Protein 1ZCH (pdb70)

Foldseek 3Di:
DDLLVVLLVFDDAFQAFDQDADDPVLVVQLVVQLLPFDAVVNPLQKDKDKDQPLVLQQVLCVLLVNRVSSNRFRIKIWIKGACVVVCCVACVVPNHDDCCLAACVSVVRRQVSSVRSQSRSCSSQVSVQKHKDKRQSSLVRFVVVCVSVVPAFRMTTGIMMGIHHHPDPQGDADDQDPCLPDPPPDHDDPVVNVVSQVVQQVVQQVVVCVSVVRPGRGGDVSVVCVPPVDPSNPCVQVSSVVSRHHHHD

Secondary structure (DSSP, 8-state):
--HHHHHHHT------B-SPPPPHHHHHHHHHHHHHS--GGG---EEEEEE--HHHHHHHHHHTT--HHHHHSSEEEEEEEE-HHHHIIIIIHH-----GGGSHHHHHHHHHHHHHHHHHHHHHHHHTT-EEEEEGGGGSSHHHHHHHTT--TTEEEEEEEEEE-BS----PPP---HHHHS-SSSPPPHHHHHHHHHHHHHHHHHHHHHHHTTS----HHHHHHHHHTS-S-TTHHHHHHHTT-----

InterPro domains:
  IPR000415 Nitroreductase-like [G3DSA:3.40.109.10] (1-249)
  IPR000415 Nitroreductase-like [SSF55469] (1-247)
  IPR016446 Flavin oxidoreductase Frp family [PIRSF005426] (1-247)
  IPR016446 Flavin oxidoreductase Frp family [PTHR43425] (1-247)
  IPR016446 Flavin oxidoreductase Frp family [cd02146] (4-228)
  IPR029479 Nitroreductase [PF00881] (10-165)
  IPR060491 NADPH-dependent oxidoreductase NFRA-like, C-terminal domain [PF28600] (173-247)

Organism: Bacillus subtilis (strain 168) (NCBI:txid224308)

CATH classification: 3.40.109.10

Solvent-accessible surface area: 14804 Å² total; per-residue (Å²): 151,90,136,99,71,108,36,88,70,78,51,49,32,4,116,42,6,49,136,89,99,10,53,108,124,38,8,61,76,0,50,103,31,13,129,98,24,105,24,51,160,112,31,81,10,24,27,36,48,59,4,92,67,112,113,100,3,108,104,1,7,111,38,3,67,46,37,86,55,0,48,85,0,30,1,0,1,0,1,0,0,10,6,32,112,26,51,72,37,58,61,90,121,124,133,141,142,6,99,77,2,36,14,71,95,0,23,109,22,0,38,91,4,4,39,59,3,31,41,36,0,20,30,19,0,34,74,58,31,4,2,0,4,52,4,37,22,4,75,19,62,8,54,87,2,7,114,54,23,150,15,61,115,21,3,2,0,22,14,0,0,0,0,0,31,23,61,82,138,50,35,103,110,39,152,46,28,130,95,9,103,78,41,134,175,107,159,35,97,132,100,80,23,64,65,44,50,114,46,7,17,116,83,13,32,106,48,49,62,181,116,34,134,39,179,70,76,112,27,68,42,98,34,58,60,67,142,147,109,170,139,117,53,98,45,49,144,104,9,12,82,116,10,7,2,116,45,97,247

B-factor: mean 19.48, std 10.47, range [6.39, 61.13]

Nearest PDB structures (foldseek):
  1zch-assembly1_A-2  TM=1.001E+00  e=2.418E-50  Bacillus subtilis
  5hei-assembly3_E  TM=9.928E-01  e=9.277E-37  Priestia megaterium
  5hdj-assembly1_A  TM=9.702E-01  e=4.340E-28  Priestia megaterium
  3n2s-assembly2_D  TM=9.667E-01  e=7.908E-27  Bacillus subtilis
  2bkj-assembly1_B  TM=9.185E-01  e=1.984E-22  Vibrio harveyi

Structure (mmCIF, N/CA/C/O backbone):
data_1ZCH
#
_entry.id   1ZCH
#
_cell.length_a   59.101
_cell.length_b   89.075
_cell.length_c   93.608
_cell.angle_alpha   90.00
_cell.angle_beta   90.00
_cell.angle_gamma   90.00
#
_symmetry.space_group_name_H-M   'C 2 2 21'
#
loop_
_entity.id
_entity.type
_entity.pdbx_description
1 polymer 'Hypothetical oxidoreductase ycnD'
2 non-polymer 'CHLORIDE ION'
3 non-polymer 'CALCIUM ION'
4 non-polymer 'FLAVIN MONONUCLEOTIDE'
5 water water
#
loop_
_atom_site.group_PDB
_atom_site.id
_atom_site.type_symbol
_atom_site.label_atom_id
_atom_site.label_alt_id
_atom_site.label_comp_id
_atom_site.label_asym_id
_atom_site.label_entity_id
_atom_site.label_seq_id
_atom_site.pdbx_PDB_ins_code
_atom_site.Cartn_x
_atom_site.Cartn_y
_atom_site.Cartn_z
_atom_site.occupancy
_atom_site.B_iso_or_equiv
_atom_site.auth_seq_id
_atom_site.auth_comp_id
_atom_site.auth_asym_id
_atom_site.auth_atom_id
_atom_site.pdbx_PDB_model_num
ATOM 1 N N . MET A 1 1 ? 35.338 -10.504 1.589 1.00 37.26 1 MET A N 1
ATOM 2 C CA . MET A 1 1 ? 34.207 -9.539 1.704 1.00 35.13 1 MET A CA 1
ATOM 3 C C . MET A 1 1 ? 34.707 -8.117 1.457 1.00 33.26 1 MET A C 1
ATOM 4 O O . MET A 1 1 ? 35.593 -7.632 2.162 1.00 33.86 1 MET A O 1
ATOM 9 N N . ASN A 1 2 ? 34.141 -7.454 0.452 1.00 30.17 2 ASN A N 1
ATOM 10 C CA . ASN A 1 2 ? 34.545 -6.093 0.121 1.00 27.18 2 ASN A CA 1
ATOM 11 C C . ASN A 1 2 ? 33.998 -5.078 1.119 1.00 26.74 2 ASN A C 1
ATOM 12 O O . ASN A 1 2 ? 33.214 -5.423 2.005 1.00 25.89 2 ASN A O 1
ATOM 17 N N . GLU A 1 3 ? 34.413 -3.825 0.959 1.00 25.27 3 GLU A N 1
ATOM 18 C CA . GLU A 1 3 ? 33.998 -2.745 1.848 1.00 25.69 3 GLU A CA 1
ATOM 19 C C . GLU A 1 3 ? 32.493 -2.516 1.892 1.00 23.03 3 GLU A C 1
ATOM 20 O O . GLU A 1 3 ? 31.942 -2.202 2.945 1.00 22.05 3 GLU A O 1
ATOM 26 N N . VAL A 1 4 ? 31.828 -2.661 0.752 1.00 21.04 4 VAL A N 1
ATOM 27 C CA . VAL A 1 4 ? 30.386 -2.459 0.706 1.00 18.83 4 VAL A CA 1
ATOM 28 C C . VAL A 1 4 ? 29.664 -3.519 1.530 1.00 16.88 4 VAL A C 1
ATOM 29 O O . VAL A 1 4 ? 28.838 -3.194 2.376 1.00 15.18 4 VAL A O 1
ATOM 33 N N . ILE A 1 5 ? 29.980 -4.787 1.283 1.00 16.73 5 ILE A N 1
ATOM 34 C CA . ILE A 1 5 ? 29.346 -5.878 2.013 1.00 16.89 5 ILE A CA 1
ATOM 35 C C . ILE A 1 5 ? 29.665 -5.772 3.501 1.00 16.61 5 ILE A C 1
ATOM 36 O O . ILE A 1 5 ? 28.807 -6.010 4.348 1.00 15.65 5 ILE A O 1
ATOM 41 N N . LYS A 1 6 ? 30.905 -5.416 3.820 1.00 16.79 6 LYS A N 1
ATOM 42 C CA . LYS A 1 6 ? 31.289 -5.275 5.219 1.00 17.52 6 LYS A CA 1
ATOM 43 C C . LYS A 1 6 ? 30.455 -4.195 5.898 1.00 14.61 6 LYS A C 1
ATOM 44 O O . LYS A 1 6 ? 29.995 -4.373 7.023 1.00 14.67 6 LYS A O 1
ATOM 50 N N . SER A 1 7 ? 30.257 -3.074 5.213 1.00 13.15 7 SER A N 1
ATOM 51 C CA . SER A 1 7 ? 29.484 -1.984 5.789 1.00 13.50 7 SER A CA 1
ATOM 52 C C . SER A 1 7 ? 28.016 -2.377 5.961 1.00 12.42 7 SER A C 1
ATOM 53 O O . SER A 1 7 ? 27.429 -2.143 7.019 1.00 13.22 7 SER A O 1
ATOM 56 N N . LEU A 1 8 ? 27.430 -2.985 4.933 1.00 11.75 8 LEU A N 1
ATOM 57 C CA . LEU A 1 8 ? 26.026 -3.397 4.994 1.00 11.62 8 LEU A CA 1
ATOM 58 C C . LEU A 1 8 ? 25.739 -4.416 6.094 1.00 12.09 8 LEU A C 1
ATOM 59 O O . LEU A 1 8 ? 24.728 -4.316 6.796 1.00 12.08 8 LEU A O 1
ATOM 64 N N . THR A 1 9 ? 26.623 -5.395 6.243 1.00 12.71 9 THR A N 1
ATOM 65 C CA . THR A 1 9 ? 26.429 -6.433 7.246 1.00 14.45 9 THR A CA 1
ATOM 66 C C . THR A 1 9 ? 26.793 -6.023 8.672 1.00 15.85 9 THR A C 1
ATOM 67 O O . THR A 1 9 ? 26.586 -6.792 9.608 1.00 17.81 9 THR A O 1
ATOM 71 N N . ASP A 1 10 ? 27.319 -4.813 8.846 1.00 16.17 10 ASP A N 1
ATOM 72 C CA . ASP A 1 10 ? 27.679 -4.336 10.181 1.00 17.07 10 ASP A CA 1
ATOM 73 C C . ASP A 1 10 ? 26.612 -3.381 10.726 1.00 16.93 10 ASP A C 1
ATOM 74 O O . ASP A 1 10 ? 26.782 -2.778 11.787 1.00 15.51 10 ASP A O 1
ATOM 79 N N . HIS A 1 11 ? 25.506 -3.257 9.999 1.00 15.30 11 HIS A N 1
ATOM 80 C CA . HIS A 1 11 ? 24.428 -2.360 10.402 1.00 14.95 11 HIS A CA 1
ATOM 81 C C . HIS A 1 11 ? 23.771 -2.605 11.760 1.00 15.38 11 HIS A C 1
ATOM 82 O O . HIS A 1 11 ? 23.560 -3.744 12.173 1.00 14.00 11 HIS A O 1
ATOM 89 N N . ARG A 1 12 ? 23.442 -1.502 12.431 1.00 14.67 12 ARG A N 1
ATOM 90 C CA . ARG A 1 12 ? 22.714 -1.507 13.698 1.00 13.32 12 ARG A CA 1
ATOM 91 C C . ARG A 1 12 ? 22.167 -0.094 13.858 1.00 14.02 12 ARG A C 1
ATOM 92 O O . ARG A 1 12 ? 22.841 0.878 13.516 1.00 13.30 12 ARG A O 1
ATOM 100 N N . SER A 1 13 ? 20.935 0.026 14.338 1.00 12.49 13 SER A N 1
ATOM 101 C CA . SER A 1 13 ? 20.339 1.342 14.530 1.00 13.52 13 SER A CA 1
ATOM 102 C C . SER A 1 13 ? 20.944 2.061 15.731 1.00 15.15 13 SER A C 1
ATOM 103 O O . SER A 1 13 ? 21.231 1.444 16.760 1.00 13.06 13 SER A O 1
ATOM 106 N N . ILE A 1 14 ? 21.129 3.369 15.590 1.00 14.00 14 ILE A N 1
ATOM 107 C CA . ILE A 1 14 ? 21.697 4.199 16.649 1.00 14.20 14 ILE A CA 1
ATOM 108 C C . ILE A 1 14 ? 20.607 5.126 17.187 1.00 15.21 14 ILE A C 1
ATOM 109 O O . ILE A 1 14 ? 19.896 5.763 16.409 1.00 13.87 14 ILE A O 1
ATOM 114 N N . ARG A 1 15 ? 2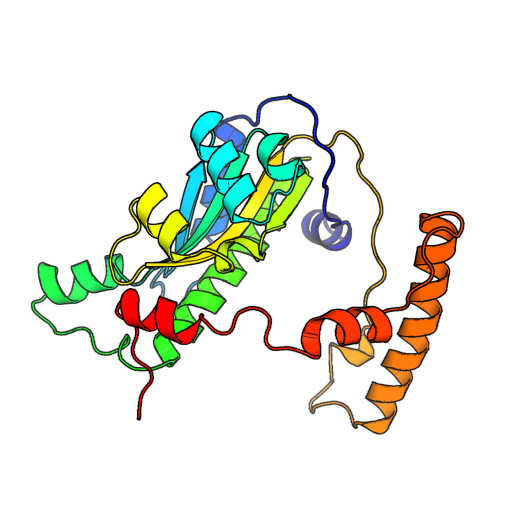0.469 5.194 18.511 1.00 15.39 15 ARG A N 1
ATOM 115 C CA . ARG A 1 15 ? 19.459 6.058 19.124 1.00 16.75 15 ARG A CA 1
ATOM 116 C C . ARG A 1 15 ? 20.043 7.007 20.171 1.00 18.13 15 ARG A C 1
ATOM 117 O O . ARG A 1 15 ? 19.308 7.632 20.940 1.00 17.21 15 ARG A O 1
ATOM 125 N N . SER A 1 16 ? 21.368 7.095 20.199 1.00 17.97 16 SER A N 1
ATOM 126 C CA . SER A 1 16 ? 22.078 7.985 21.113 1.00 18.70 16 SER A CA 1
ATOM 127 C C . SER A 1 16 ? 23.067 8.750 20.243 1.00 17.88 16 SER A C 1
ATOM 128 O O . SER A 1 16 ? 23.989 8.155 19.677 1.00 17.87 16 SER A O 1
ATOM 131 N N . TYR A 1 17 ? 22.871 10.062 20.139 1.00 16.58 17 TYR A N 1
ATOM 132 C CA . TYR A 1 17 ? 23.716 10.909 19.301 1.00 18.26 17 TYR A CA 1
ATOM 133 C C . TYR A 1 17 ? 24.409 12.053 20.035 1.00 19.96 17 TYR A C 1
ATOM 134 O O . TYR A 1 17 ? 23.940 12.515 21.074 1.00 20.45 17 TYR A O 1
ATOM 143 N N . THR A 1 18 ? 25.530 12.505 19.476 1.00 21.99 18 THR A N 1
ATOM 144 C CA . THR A 1 18 ? 26.268 13.629 20.039 1.00 23.42 18 THR A CA 1
ATOM 145 C C . THR A 1 18 ? 25.659 14.867 19.386 1.00 24.79 18 THR A C 1
ATOM 146 O O . THR A 1 18 ? 24.723 14.756 18.589 1.00 24.38 18 THR A O 1
ATOM 150 N N . ASP A 1 19 ? 26.192 16.039 19.711 1.00 25.63 19 ASP A N 1
ATOM 151 C CA . ASP A 1 19 ? 25.679 17.283 19.153 1.00 26.19 19 ASP A CA 1
ATOM 152 C C . ASP A 1 19 ? 26.483 17.718 17.931 1.00 24.96 19 ASP A C 1
ATOM 153 O O . ASP A 1 19 ? 26.262 18.800 17.388 1.00 24.61 19 ASP A O 1
ATOM 158 N N . GLU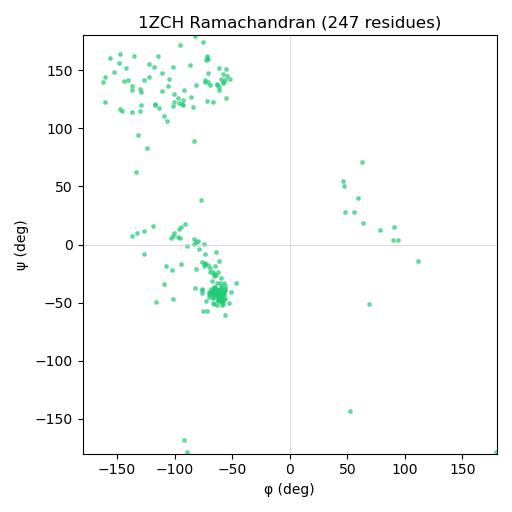 A 1 20 ? 27.411 16.869 17.501 1.00 24.31 20 GLU A N 1
ATOM 159 C CA . GLU A 1 20 ? 28.257 17.166 16.347 1.00 23.84 20 GLU A CA 1
ATOM 160 C C . GLU A 1 20 ? 27.390 17.322 15.102 1.00 22.98 20 GLU A C 1
ATOM 161 O O . GLU A 1 20 ? 26.520 16.495 14.833 1.00 21.18 20 GLU A O 1
ATOM 172 N N . PRO A 1 21 ? 27.620 18.387 14.320 1.00 21.48 21 PRO A N 1
ATOM 173 C CA . PRO A 1 21 ? 26.823 18.598 13.110 1.00 19.51 21 PRO A CA 1
ATOM 174 C C . PRO A 1 21 ? 27.172 17.616 11.998 1.00 18.14 21 PRO A C 1
ATOM 175 O O . PRO A 1 21 ? 28.248 17.022 11.993 1.00 16.68 21 PRO A O 1
ATOM 179 N N . VAL A 1 22 ? 26.244 17.436 11.066 1.00 17.61 22 VAL A N 1
ATOM 180 C CA . VAL A 1 22 ? 26.477 16.556 9.931 1.00 15.94 22 VAL A CA 1
ATOM 181 C C . VAL A 1 22 ? 26.816 17.485 8.772 1.00 16.54 22 VAL A C 1
ATOM 182 O O . VAL A 1 22 ? 26.010 18.340 8.398 1.00 15.41 22 VAL A O 1
ATOM 186 N N . ALA A 1 23 ? 28.015 17.325 8.222 1.00 16.09 23 ALA A N 1
ATOM 187 C CA . ALA A 1 23 ? 28.477 18.160 7.118 1.00 15.64 23 ALA A CA 1
ATOM 188 C C . ALA A 1 23 ? 27.561 18.111 5.900 1.00 17.19 23 ALA A C 1
ATOM 189 O O . ALA A 1 23 ? 27.070 17.046 5.512 1.00 15.24 23 ALA A O 1
ATOM 191 N N . GLN A 1 24 ? 27.341 19.275 5.295 1.00 17.19 24 GLN A N 1
ATOM 192 C CA . GLN A 1 24 ? 26.494 19.376 4.112 1.00 18.09 24 GLN A CA 1
ATOM 193 C C . GLN A 1 24 ? 27.013 18.454 3.018 1.00 17.02 24 GLN A C 1
ATOM 194 O O . GLN A 1 24 ? 26.235 17.831 2.299 1.00 14.89 24 GLN A O 1
ATOM 200 N N . GLU A 1 25 ? 28.333 18.368 2.900 1.00 16.72 25 GLU A N 1
ATOM 201 C CA . GLU A 1 25 ? 28.948 17.522 1.887 1.00 17.62 25 GLU A CA 1
ATOM 202 C C . GLU A 1 25 ? 28.538 16.066 2.053 1.00 17.04 25 GLU A C 1
ATOM 203 O O . GLU A 1 25 ? 28.334 15.361 1.064 1.00 15.79 25 GLU A O 1
ATOM 209 N N . GLN A 1 26 ? 28.426 15.612 3.299 1.00 15.33 26 GLN A N 1
ATOM 210 C CA . GLN A 1 26 ? 28.034 14.230 3.553 1.00 15.77 26 GLN A CA 1
ATOM 211 C C . GLN A 1 26 ? 26.567 14.038 3.183 1.00 14.99 26 GLN A C 1
ATOM 212 O O . GLN A 1 26 ? 26.197 13.019 2.600 1.00 13.66 26 GLN A O 1
ATOM 218 N N . LEU A 1 27 ? 25.733 15.018 3.519 1.00 13.63 27 LEU A N 1
ATOM 219 C CA . LEU A 1 27 ? 24.322 14.936 3.178 1.00 13.90 27 LEU A CA 1
ATOM 220 C C . LEU A 1 27 ? 24.174 14.878 1.658 1.00 13.72 27 LEU A C 1
ATOM 221 O O . LEU A 1 27 ? 23.332 14.145 1.139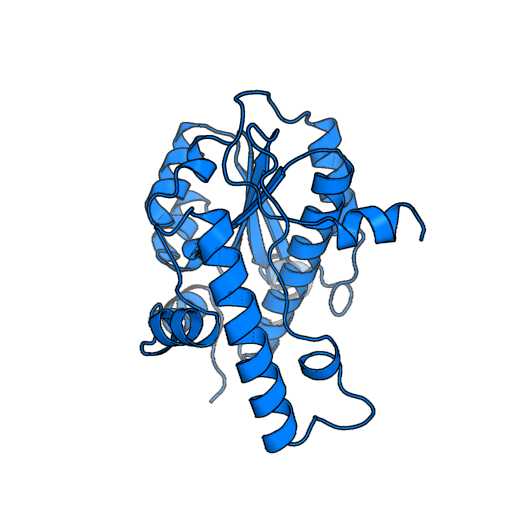 1.00 13.13 27 LEU A O 1
ATOM 226 N N . ASP A 1 28 ? 24.997 15.640 0.941 1.00 13.34 28 ASP A N 1
ATOM 227 C CA . ASP A 1 28 ? 24.930 15.630 -0.520 1.00 13.80 28 ASP A CA 1
ATOM 228 C C . ASP A 1 28 ? 25.243 14.241 -1.064 1.00 14.10 28 ASP A C 1
ATOM 229 O O . ASP A 1 28 ? 24.591 13.767 -1.993 1.00 13.14 28 ASP A O 1
ATOM 234 N N . GLN A 1 29 ? 26.252 13.592 -0.489 1.00 12.16 29 GLN A N 1
ATOM 235 C CA . GLN A 1 29 ? 26.641 12.256 -0.931 1.00 12.85 29 GLN A CA 1
ATOM 236 C C . GLN A 1 29 ? 25.525 11.249 -0.673 1.00 12.82 29 GLN A C 1
ATOM 237 O O . GLN A 1 29 ? 25.249 10.387 -1.505 1.00 12.62 29 GLN A O 1
ATOM 243 N N . ILE A 1 30 ? 24.896 11.361 0.491 1.00 11.10 30 ILE A N 1
ATOM 244 C CA . ILE A 1 30 ? 23.804 10.470 0.858 1.00 10.43 30 ILE A CA 1
ATOM 245 C C . ILE A 1 30 ? 22.656 10.658 -0.136 1.00 11.03 30 ILE A C 1
ATOM 246 O O . ILE A 1 30 ? 22.074 9.687 -0.621 1.00 9.86 30 ILE A O 1
ATOM 251 N N . ILE A 1 31 ? 22.347 11.912 -0.450 1.00 10.70 31 ILE A N 1
ATOM 252 C CA . ILE A 1 31 ? 21.276 12.210 -1.394 1.00 11.41 31 ILE A CA 1
ATOM 253 C C . ILE A 1 31 ? 21.627 11.731 -2.801 1.00 11.54 31 ILE A C 1
ATOM 254 O O . ILE A 1 31 ? 20.764 11.217 -3.521 1.00 10.89 31 ILE A O 1
ATOM 259 N N . GLU A 1 32 ? 22.891 11.883 -3.193 1.00 12.13 32 GLU A N 1
ATOM 260 C CA . GLU A 1 32 ? 23.309 11.440 -4.520 1.00 12.23 32 GLU A CA 1
ATOM 261 C C . GLU A 1 32 ? 23.129 9.933 -4.618 1.00 11.32 32 GLU A C 1
ATOM 262 O O . GLU A 1 32 ? 22.717 9.412 -5.651 1.00 8.98 32 GLU A O 1
ATOM 273 N N . ALA A 1 33 ? 23.451 9.233 -3.535 1.00 10.26 33 ALA A N 1
ATOM 274 C CA . ALA A 1 33 ? 23.314 7.783 -3.507 1.00 10.25 33 ALA A CA 1
ATOM 275 C C . ALA A 1 33 ? 21.839 7.419 -3.677 1.00 10.68 33 ALA A C 1
ATOM 276 O O . ALA A 1 33 ? 21.496 6.522 -4.450 1.00 11.15 33 ALA A O 1
ATOM 278 N N . VAL A 1 34 ? 20.975 8.129 -2.957 1.00 9.32 34 VAL A N 1
ATOM 279 C CA . VAL A 1 34 ? 19.535 7.896 -3.030 1.00 8.63 34 VAL A CA 1
ATOM 280 C C . VAL A 1 34 ? 19.030 8.095 -4.460 1.00 8.44 34 VAL A C 1
ATOM 281 O O . VAL A 1 34 ? 18.353 7.235 -5.020 1.00 8.62 34 VAL A O 1
ATOM 285 N N . GLN A 1 35 ? 19.356 9.237 -5.049 1.00 8.21 35 GLN A N 1
ATOM 286 C CA . GLN A 1 35 ? 18.914 9.519 -6.408 1.00 10.68 35 GLN A CA 1
ATOM 287 C C . GLN A 1 35 ? 19.432 8.516 -7.433 1.00 11.36 35 GLN A C 1
ATOM 288 O O . GLN A 1 35 ? 18.744 8.207 -8.403 1.00 11.19 35 GLN A O 1
ATOM 294 N N . SER A 1 36 ? 20.639 8.005 -7.208 1.00 9.97 36 SER A N 1
ATOM 295 C CA . SER A 1 36 ? 21.258 7.058 -8.132 1.00 10.78 36 SER A CA 1
ATOM 296 C C . SER A 1 36 ? 20.659 5.653 -8.110 1.00 10.45 36 SER A C 1
ATOM 297 O O . SER A 1 36 ? 20.896 4.862 -9.022 1.00 9.96 36 SER A O 1
ATOM 300 N N . ALA A 1 37 ? 19.889 5.344 -7.074 1.00 8.63 37 ALA A N 1
ATOM 301 C CA . ALA A 1 37 ? 19.268 4.029 -6.956 1.00 9.40 37 ALA A CA 1
ATOM 302 C C . ALA A 1 37 ? 18.141 3.864 -7.972 1.00 8.77 37 ALA A C 1
ATOM 303 O O . ALA A 1 37 ? 17.628 4.840 -8.518 1.00 8.40 37 ALA A O 1
ATOM 305 N N . PRO A 1 38 ? 17.731 2.616 -8.233 1.00 11.23 38 PRO A N 1
ATOM 306 C CA . PRO A 1 38 ? 16.652 2.389 -9.199 1.00 10.73 38 PRO A CA 1
ATOM 307 C C . PRO A 1 38 ? 15.283 2.836 -8.686 1.00 9.66 38 PRO A C 1
ATOM 308 O O . PRO A 1 38 ? 15.084 3.001 -7.483 1.00 8.51 38 PRO A O 1
ATOM 312 N N . SER A 1 39 ? 14.357 3.056 -9.617 1.00 10.92 39 SER A N 1
ATOM 313 C CA . SER A 1 39 ? 12.987 3.447 -9.284 1.00 9.40 39 SER A CA 1
ATOM 314 C C . SER A 1 39 ? 12.096 2.947 -10.418 1.00 9.52 39 SER A C 1
ATOM 315 O O . SER A 1 39 ? 12.530 2.871 -11.565 1.00 9.98 39 SER A O 1
ATOM 318 N N . SER A 1 40 ? 10.860 2.589 -10.095 1.00 9.09 40 SER A N 1
ATOM 319 C CA . SER A 1 40 ? 9.936 2.077 -11.104 1.00 9.39 40 SER A CA 1
ATOM 320 C C . SER A 1 40 ? 9.792 3.067 -12.266 1.00 9.47 40 SER A C 1
ATOM 321 O O . SER A 1 40 ? 9.477 4.244 -12.052 1.00 8.79 40 SER A O 1
ATOM 324 N N . ILE A 1 41 ? 10.025 2.565 -13.482 1.00 10.89 41 ILE A N 1
ATOM 325 C CA . ILE A 1 41 ? 9.982 3.330 -14.738 1.00 12.23 41 ILE A CA 1
ATOM 326 C C . ILE A 1 41 ? 10.768 4.640 -14.666 1.00 11.92 41 ILE A C 1
ATOM 327 O O . ILE A 1 41 ? 10.475 5.595 -15.390 1.00 12.86 41 ILE A O 1
ATOM 332 N N . ASN A 1 42 ? 11.792 4.659 -13.818 1.00 10.76 42 ASN A N 1
ATOM 333 C CA . ASN A 1 42 ? 12.615 5.850 -13.601 1.00 9.78 42 ASN A CA 1
ATOM 334 C C . ASN A 1 42 ? 11.707 6.999 -13.187 1.00 9.04 42 ASN A C 1
ATOM 335 O O . ASN A 1 42 ? 12.011 8.168 -13.419 1.00 10.65 42 ASN A O 1
ATOM 340 N N . GLY A 1 43 ? 10.587 6.645 -12.561 1.00 8.75 43 GLY A N 1
ATOM 341 C CA . GLY A 1 43 ? 9.635 7.642 -12.105 1.00 9.43 43 GLY A CA 1
ATOM 342 C C . GLY A 1 43 ? 10.096 8.406 -10.876 1.00 9.44 43 GLY A C 1
ATOM 343 O O . GLY A 1 43 ? 9.541 9.458 -10.561 1.00 10.64 43 GLY A O 1
ATOM 344 N N . GLN A 1 44 ? 11.091 7.873 -10.170 1.00 8.25 44 GLN A N 1
ATOM 345 C CA . GLN A 1 44 ? 11.632 8.532 -8.983 1.00 8.40 44 GLN A CA 1
ATOM 346 C C . GLN A 1 44 ? 10.494 9.017 -8.080 1.00 9.39 44 GLN A C 1
ATOM 347 O O . GLN A 1 44 ? 10.431 10.185 -7.698 1.00 10.19 44 GLN A O 1
ATOM 353 N N . GLN A 1 45 ? 9.614 8.085 -7.728 1.00 8.86 45 GLN A N 1
ATOM 354 C CA . GLN A 1 45 ? 8.443 8.370 -6.911 1.00 10.10 45 GLN A CA 1
ATOM 355 C C . GLN A 1 45 ? 8.682 8.549 -5.408 1.00 9.96 45 GLN A C 1
ATOM 356 O O . GLN A 1 45 ? 7.871 8.117 -4.582 1.00 11.14 45 GLN A O 1
ATOM 362 N N . VAL A 1 46 ? 9.790 9.190 -5.056 1.00 10.22 46 VAL A N 1
ATOM 363 C CA . VAL A 1 46 ? 10.109 9.440 -3.657 1.00 10.04 46 VAL A CA 1
ATOM 364 C C . VAL A 1 46 ? 10.715 10.833 -3.509 1.00 10.96 46 VAL A C 1
ATOM 365 O O . VAL A 1 46 ? 11.455 11.304 -4.376 1.00 10.27 46 VAL A O 1
ATOM 369 N N . THR A 1 47 ? 10.358 11.507 -2.423 1.00 9.13 47 THR A N 1
ATOM 370 C CA . THR A 1 47 ? 10.888 12.833 -2.142 1.00 9.09 47 THR A CA 1
ATOM 371 C C . THR A 1 47 ? 11.473 12.785 -0.742 1.00 8.65 47 THR A C 1
ATOM 372 O O . THR A 1 47 ? 10.927 12.126 0.144 1.00 8.65 47 THR A O 1
ATOM 376 N N . VAL A 1 48 ? 12.598 13.467 -0.555 1.00 7.99 48 VAL A N 1
ATOM 377 C CA . VAL A 1 48 ? 13.251 13.502 0.742 1.00 8.78 48 VAL A CA 1
ATOM 378 C C . VAL A 1 48 ? 13.256 14.929 1.262 1.00 10.66 48 VAL A C 1
ATOM 379 O O . VAL A 1 48 ? 13.779 15.828 0.606 1.00 11.88 48 VAL A O 1
ATOM 383 N N . ILE A 1 49 ? 12.654 15.137 2.427 1.00 11.21 49 ILE A N 1
ATOM 384 C CA . ILE A 1 49 ? 12.641 16.461 3.036 1.00 11.40 49 ILE A CA 1
ATOM 385 C C . ILE A 1 49 ? 13.731 16.432 4.107 1.00 12.09 49 ILE A C 1
ATOM 386 O O . ILE A 1 49 ? 13.702 15.579 4.995 1.00 10.85 49 ILE A O 1
ATOM 391 N N . THR A 1 50 ? 14.698 17.340 4.011 1.00 11.59 50 THR A N 1
ATOM 392 C CA . THR A 1 50 ? 15.769 17.408 4.999 1.00 11.52 50 THR A CA 1
ATOM 393 C C . THR A 1 50 ? 15.375 18.470 6.009 1.00 13.36 50 THR A C 1
ATOM 394 O O . THR A 1 50 ? 15.142 19.627 5.646 1.00 12.80 50 THR A O 1
ATOM 398 N N . VAL A 1 51 ? 15.283 18.071 7.273 1.00 14.07 51 VAL A N 1
ATOM 399 C CA . VAL A 1 51 ? 14.907 18.993 8.335 1.00 14.58 51 VAL A CA 1
ATOM 400 C C . VAL A 1 51 ? 16.053 19.129 9.326 1.00 15.16 51 VAL A C 1
ATOM 401 O O . VAL A 1 51 ? 16.486 18.145 9.928 1.00 14.53 51 VAL A O 1
ATOM 405 N N . GLN A 1 52 ? 16.554 20.349 9.487 1.00 15.25 52 GLN A N 1
ATOM 406 C CA . GLN A 1 52 ? 17.642 20.590 10.424 1.00 15.88 52 GLN A CA 1
ATOM 407 C C . GLN A 1 52 ? 17.274 21.707 11.398 1.00 17.36 52 GLN A C 1
ATOM 408 O O . GLN A 1 52 ? 17.989 21.953 12.369 1.00 19.11 52 GLN A O 1
ATOM 414 N N . ASP A 1 53 ? 16.154 22.376 11.140 1.00 16.90 53 ASP A N 1
ATOM 415 C CA . ASP A 1 53 ? 15.688 23.445 12.021 1.00 17.69 53 ASP A CA 1
ATOM 416 C C . ASP A 1 53 ? 15.294 22.812 13.350 1.00 19.47 53 ASP A C 1
ATOM 417 O O . ASP A 1 53 ? 14.440 21.925 13.393 1.00 16.86 53 ASP A O 1
ATOM 422 N N . LYS A 1 54 ? 15.909 23.280 14.432 1.00 20.52 54 LYS A N 1
ATOM 423 C CA . LYS A 1 54 ? 15.641 22.743 15.761 1.00 22.74 54 LYS A CA 1
ATOM 424 C C . LYS A 1 54 ? 14.161 22.708 16.142 1.00 22.81 54 LYS A C 1
ATOM 425 O O . LYS A 1 54 ? 13.654 21.672 16.582 1.00 22.63 54 LYS A O 1
ATOM 431 N N . GLU A 1 55 ? 13.469 23.831 15.974 1.00 22.69 55 GLU A N 1
ATOM 432 C CA . GLU A 1 55 ? 12.051 23.919 16.325 1.00 24.20 55 GLU A CA 1
ATOM 433 C C . GLU A 1 55 ? 11.167 22.969 15.521 1.00 22.80 55 GLU A C 1
ATOM 434 O O . GLU A 1 55 ? 10.321 22.268 16.081 1.00 20.83 55 GLU A O 1
ATOM 440 N N . ARG A 1 56 ? 11.359 22.959 14.206 1.00 20.80 56 ARG A N 1
ATOM 441 C CA . ARG A 1 56 ? 10.577 22.101 13.325 1.00 20.87 56 ARG A CA 1
ATOM 442 C C . ARG A 1 56 ? 10.843 20.626 13.626 1.00 18.81 56 ARG A C 1
ATOM 443 O O . ARG A 1 56 ? 9.919 19.813 13.665 1.00 19.30 56 ARG A O 1
ATOM 451 N N . LYS A 1 57 ? 12.109 20.292 13.850 1.00 17.47 57 LYS A N 1
ATOM 452 C CA . LYS A 1 57 ? 12.501 18.917 14.144 1.00 17.47 57 LYS A CA 1
ATOM 453 C C . LYS A 1 57 ? 11.897 18.462 15.476 1.00 19.04 57 LYS A C 1
ATOM 454 O O . LYS A 1 57 ? 11.498 17.304 15.632 1.00 16.39 57 LYS A O 1
ATOM 460 N N . LYS A 1 58 ? 11.818 19.382 16.433 1.00 19.62 58 LYS A N 1
ATOM 461 C CA . LYS A 1 58 ? 11.245 19.069 17.737 1.00 20.89 58 LYS A CA 1
ATOM 462 C C . LYS A 1 58 ? 9.763 18.736 17.565 1.00 20.64 58 LYS A C 1
ATOM 463 O O . LYS A 1 58 ? 9.253 17.796 18.175 1.00 20.62 58 LYS A O 1
ATOM 469 N N . LYS A 1 59 ? 9.077 19.501 16.720 1.00 20.50 59 LYS A N 1
ATOM 470 C CA . LYS A 1 59 ? 7.659 19.263 16.476 1.00 19.92 59 LYS A CA 1
ATOM 471 C C . LYS A 1 59 ? 7.468 17.891 15.834 1.00 19.39 59 LYS A C 1
ATOM 472 O O . LYS A 1 59 ? 6.535 17.164 16.167 1.00 18.64 59 LYS A O 1
ATOM 483 N N . ILE A 1 60 ? 8.352 17.547 14.903 1.00 18.41 60 ILE A N 1
ATOM 484 C CA . ILE A 1 60 ? 8.276 16.254 14.233 1.00 17.07 60 ILE A CA 1
ATOM 485 C C . ILE A 1 60 ? 8.411 15.141 15.266 1.00 18.37 60 ILE A C 1
ATOM 486 O O . ILE A 1 60 ? 7.672 14.154 15.237 1.00 17.16 60 ILE A O 1
ATOM 491 N N . SER A 1 61 ? 9.362 15.309 16.179 1.00 18.54 61 SER A N 1
ATOM 492 C CA . SER A 1 61 ? 9.598 14.324 17.227 1.00 20.49 61 SER A CA 1
ATOM 493 C C . SER A 1 61 ? 8.336 14.080 18.052 1.00 20.52 61 SER A C 1
ATOM 494 O O . SER A 1 61 ? 8.011 12.938 18.390 1.00 19.60 61 SER A O 1
ATOM 497 N N . GLU A 1 62 ? 7.629 15.159 18.375 1.00 21.25 62 GLU A N 1
ATOM 498 C CA . GLU A 1 62 ? 6.408 15.063 19.166 1.00 22.67 62 GLU A CA 1
ATOM 499 C C . GLU A 1 62 ? 5.314 14.330 18.398 1.00 22.00 62 GLU A C 1
ATOM 500 O O . GLU A 1 62 ? 4.577 13.523 18.964 1.00 23.39 62 GLU A O 1
ATOM 506 N N . LEU A 1 63 ? 5.213 14.612 17.105 1.00 21.01 63 LEU A N 1
ATOM 507 C CA . LEU A 1 63 ? 4.212 13.972 16.262 1.00 20.41 63 LEU A CA 1
ATOM 508 C C . LEU A 1 63 ? 4.539 12.489 16.065 1.00 21.58 63 LEU A C 1
ATOM 509 O O . LEU A 1 63 ? 3.652 11.683 15.773 1.00 22.75 63 LEU A O 1
ATOM 514 N N . ALA A 1 64 ? 5.811 12.137 16.232 1.00 21.41 64 ALA A N 1
ATOM 515 C CA . ALA A 1 64 ? 6.259 10.756 16.069 1.00 22.63 64 ALA A CA 1
ATOM 516 C C . ALA A 1 64 ? 6.224 9.964 17.375 1.00 23.99 64 ALA A C 1
ATOM 517 O O . ALA A 1 64 ? 6.860 8.916 17.492 1.00 25.77 64 ALA A O 1
ATOM 519 N N . GLY A 1 65 ? 5.482 10.463 18.357 1.00 24.56 65 GLY A N 1
ATOM 520 C CA . GLY A 1 65 ? 5.385 9.764 19.626 1.00 25.35 65 GLY A CA 1
ATOM 521 C C . GLY A 1 65 ? 6.442 10.179 20.630 1.00 26.39 65 GLY A C 1
ATOM 522 O O . GLY A 1 65 ? 6.669 9.489 21.624 1.00 28.24 65 GLY A O 1
ATOM 523 N N . GLY A 1 66 ? 7.092 11.306 20.369 1.00 24.95 66 GLY A N 1
ATOM 524 C CA . GLY A 1 66 ? 8.116 11.790 21.275 1.00 25.05 66 GLY A CA 1
ATOM 525 C C . GLY A 1 66 ? 9.301 10.855 21.414 1.00 24.17 66 GLY A C 1
ATOM 526 O O . GLY A 1 66 ? 9.482 10.219 22.452 1.00 25.90 66 GLY A O 1
ATOM 527 N N . GLN A 1 67 ? 10.105 10.764 20.360 1.00 21.52 67 GLN A N 1
ATOM 528 C CA . GLN A 1 67 ? 11.293 9.919 20.364 1.00 19.94 67 GLN A CA 1
ATOM 529 C C . GLN A 1 67 ? 12.490 10.860 20.471 1.00 19.85 67 GLN A C 1
ATOM 530 O O . GLN A 1 67 ? 12.855 11.535 19.507 1.00 19.53 67 GLN A O 1
ATOM 536 N N . PRO A 1 68 ? 13.123 10.904 21.654 1.00 20.32 68 PRO A N 1
ATOM 537 C CA . PRO A 1 68 ? 14.278 11.753 21.965 1.00 19.69 68 PRO A CA 1
ATOM 538 C C . PRO A 1 68 ? 15.437 11.807 20.973 1.00 19.48 68 PRO A C 1
ATOM 539 O O . PRO A 1 68 ? 16.079 12.852 20.835 1.00 18.10 68 PRO A O 1
ATOM 543 N N . TRP A 1 69 ? 15.715 10.703 20.286 1.00 16.52 69 TRP A N 1
ATOM 544 C CA . TRP A 1 69 ? 16.815 10.694 19.330 1.00 15.85 69 TRP A CA 1
ATOM 545 C C . TRP A 1 69 ? 16.560 11.597 18.124 1.00 14.77 69 TRP A C 1
ATOM 546 O O . TRP A 1 69 ? 17.502 12.051 17.479 1.00 15.91 69 TRP A O 1
ATOM 557 N N . ILE A 1 70 ? 15.291 11.866 17.828 1.00 14.19 70 ILE A N 1
ATOM 558 C CA . ILE A 1 70 ? 14.941 12.744 16.715 1.00 14.73 70 ILE A CA 1
ATOM 559 C C . ILE A 1 70 ? 15.346 14.171 17.094 1.00 15.53 70 ILE A C 1
ATOM 560 O O . ILE A 1 70 ? 15.945 14.895 16.294 1.00 14.87 70 ILE A O 1
ATOM 565 N N . ASP A 1 71 ? 15.022 14.560 18.324 1.00 17.22 71 ASP A N 1
ATOM 566 C CA . ASP A 1 71 ? 15.350 15.890 18.835 1.00 18.80 71 ASP A CA 1
ATOM 567 C C . ASP A 1 71 ? 16.865 16.035 18.989 1.00 18.62 71 ASP A C 1
ATOM 568 O O . ASP A 1 71 ? 17.448 17.078 18.679 1.00 18.34 71 ASP A O 1
ATOM 577 N N . GLN A 1 72 ? 17.489 14.974 19.486 1.00 17.37 72 GLN A N 1
ATOM 578 C CA . GLN A 1 72 ? 18.923 14.944 19.737 1.00 18.37 72 GLN A CA 1
ATOM 579 C C . GLN A 1 72 ? 19.811 15.008 18.493 1.00 17.40 72 GLN A C 1
ATOM 580 O O . GLN A 1 72 ? 20.794 15.753 18.468 1.00 18.11 72 GLN A O 1
ATOM 586 N N . ALA A 1 73 ? 19.480 14.233 17.463 1.00 14.80 73 ALA A N 1
ATOM 587 C CA . ALA A 1 73 ? 20.281 14.222 16.238 1.00 14.30 73 ALA A CA 1
ATOM 588 C C . ALA A 1 73 ? 20.106 15.522 15.462 1.00 13.60 73 ALA A C 1
ATOM 589 O O . ALA A 1 73 ? 19.032 16.117 15.478 1.00 13.73 73 ALA A O 1
ATOM 591 N N . PRO A 1 74 ? 21.161 15.970 14.760 1.00 13.58 74 PRO A N 1
ATOM 592 C CA . PRO A 1 74 ? 21.125 17.210 13.978 1.00 14.40 74 PRO A CA 1
ATOM 593 C C . PRO A 1 74 ? 20.341 17.146 12.668 1.00 14.39 74 PRO A C 1
ATOM 594 O O . PRO A 1 74 ? 19.949 18.179 12.120 1.00 13.75 74 PRO A O 1
ATOM 598 N N . VAL A 1 75 ? 20.101 15.937 12.175 1.00 12.92 75 VAL A N 1
ATOM 599 C CA . VAL A 1 75 ? 19.395 15.772 10.912 1.00 11.79 75 VAL A CA 1
ATOM 600 C C . VAL A 1 75 ? 18.233 14.785 10.947 1.00 12.07 75 VAL A C 1
ATOM 601 O O . VAL A 1 75 ? 18.350 13.689 11.496 1.00 11.44 75 VAL A O 1
ATOM 605 N N . PHE A 1 76 ? 17.108 15.195 10.367 1.00 10.80 76 PHE A N 1
ATOM 606 C CA . PHE A 1 76 ? 15.937 14.331 10.251 1.00 11.45 76 PHE A CA 1
ATOM 607 C C . PHE A 1 76 ? 15.507 14.376 8.789 1.00 10.81 76 PHE A C 1
ATOM 608 O O . PHE A 1 76 ? 15.191 15.444 8.269 1.00 10.76 76 PHE A O 1
ATOM 616 N N . LEU A 1 77 ? 15.508 13.222 8.129 1.00 10.16 77 LEU A N 1
ATOM 617 C CA . LEU A 1 77 ? 15.090 13.141 6.734 1.00 9.99 77 LEU A CA 1
ATOM 618 C C . LEU A 1 77 ? 13.716 12.486 6.690 1.00 10.93 77 LEU A C 1
ATOM 619 O O . LEU A 1 77 ? 13.470 11.506 7.393 1.00 10.72 77 LEU A O 1
ATOM 624 N N . LEU A 1 78 ? 12.818 13.030 5.878 1.00 8.35 78 LEU A N 1
ATOM 625 C CA . LEU A 1 78 ? 11.491 12.440 5.746 1.00 9.20 78 LEU A CA 1
ATOM 626 C C . LEU A 1 78 ? 11.348 11.894 4.333 1.00 7.45 78 LEU A C 1
ATOM 627 O O . LEU A 1 78 ? 11.432 12.643 3.361 1.00 8.19 78 LEU A O 1
ATOM 632 N N . PHE A 1 79 ? 11.158 10.583 4.227 1.00 7.60 79 PHE A N 1
ATOM 633 C CA . PHE A 1 79 ? 10.989 9.936 2.932 1.00 7.66 79 PHE A CA 1
ATOM 634 C C . PHE A 1 79 ? 9.496 9.842 2.652 1.00 8.23 79 PHE A C 1
ATOM 635 O O . PHE A 1 79 ? 8.744 9.247 3.428 1.00 8.08 79 PHE A O 1
ATOM 643 N N . CYS A 1 80 ? 9.074 10.446 1.546 1.00 7.93 80 CYS A N 1
ATOM 644 C CA . CYS A 1 80 ? 7.667 10.464 1.158 1.00 8.82 80 CYS A CA 1
ATOM 645 C C . CYS A 1 80 ? 7.449 9.854 -0.214 1.00 9.65 80 CYS A C 1
ATOM 646 O O . CYS A 1 80 ? 8.284 10.003 -1.102 1.00 9.50 80 CYS A O 1
ATOM 649 N N . ALA A 1 81 ? 6.324 9.167 -0.380 1.00 9.48 81 ALA A N 1
ATOM 650 C CA . ALA A 1 81 ? 5.964 8.630 -1.684 1.00 9.32 81 ALA A CA 1
ATOM 651 C C . ALA A 1 81 ? 5.547 9.920 -2.390 1.00 10.48 81 ALA A C 1
ATOM 652 O O . ALA A 1 81 ? 4.901 10.775 -1.775 1.00 10.33 81 ALA A O 1
ATOM 654 N N . ASP A 1 82 ? 5.902 10.075 -3.661 1.00 8.27 82 ASP A N 1
ATOM 655 C CA . ASP A 1 82 ? 5.573 11.307 -4.372 1.00 9.48 82 ASP A CA 1
ATOM 656 C C . ASP A 1 82 ? 5.050 11.087 -5.787 1.00 9.65 82 ASP A C 1
ATOM 657 O O . ASP A 1 82 ? 5.774 10.601 -6.658 1.00 8.72 82 ASP A O 1
ATOM 662 N N . PHE A 1 83 ? 3.784 11.432 -6.005 1.00 9.04 83 PHE A N 1
ATOM 663 C CA . PHE A 1 83 ? 3.180 11.332 -7.330 1.00 9.10 83 PHE A CA 1
ATOM 664 C C . PHE A 1 83 ? 2.748 12.739 -7.748 1.00 10.16 83 PHE A C 1
ATOM 665 O O . PHE A 1 83 ? 1.960 12.916 -8.682 1.00 9.87 83 PHE A O 1
ATOM 673 N N . ASN A 1 84 ? 3.272 13.742 -7.043 1.00 9.59 84 ASN A N 1
ATOM 674 C CA . ASN A 1 84 ? 2.968 15.139 -7.367 1.00 10.12 84 ASN A CA 1
ATOM 675 C C . ASN A 1 84 ? 3.778 15.534 -8.602 1.00 11.01 84 ASN A C 1
ATOM 676 O O . ASN A 1 84 ? 3.276 16.214 -9.499 1.00 8.61 84 ASN A O 1
ATOM 681 N N . ARG A 1 85 ? 5.040 15.117 -8.658 1.00 9.47 85 ARG A N 1
ATOM 682 C CA . ARG A 1 85 ? 5.835 15.428 -9.840 1.00 9.13 85 ARG A CA 1
ATOM 683 C C . ARG A 1 85 ? 5.184 14.733 -11.041 1.00 9.06 85 ARG A C 1
ATOM 684 O O . ARG A 1 85 ? 5.212 15.249 -12.157 1.00 9.40 85 ARG A O 1
ATOM 692 N N . ALA A 1 86 ? 4.591 13.566 -10.807 1.00 8.49 86 ALA A N 1
ATOM 693 C CA . ALA A 1 86 ? 3.907 12.839 -11.876 1.00 9.32 86 ALA A CA 1
ATOM 694 C C . ALA A 1 86 ? 2.658 13.634 -12.262 1.00 10.60 86 ALA A C 1
ATOM 695 O O . ALA A 1 86 ? 2.299 13.718 -13.437 1.00 10.36 86 ALA A O 1
ATOM 697 N N . LYS A 1 87 ? 1.993 14.215 -11.268 1.00 11.08 87 LYS A N 1
ATOM 698 C CA . LYS A 1 87 ? 0.796 15.005 -11.539 1.00 11.64 87 LYS A CA 1
ATOM 699 C C . LYS A 1 87 ? 1.162 16.166 -12.458 1.00 11.81 87 LYS A C 1
ATOM 700 O O . LYS A 1 87 ? 0.456 16.454 -13.426 1.00 12.23 87 LYS A O 1
ATOM 706 N N . ILE A 1 88 ? 2.265 16.839 -12.141 1.00 10.54 88 ILE A N 1
ATOM 707 C CA . ILE A 1 88 ? 2.726 17.965 -12.947 1.00 11.45 88 ILE A CA 1
ATOM 708 C C . ILE A 1 88 ? 3.011 17.503 -14.371 1.00 12.10 88 ILE A C 1
ATOM 709 O O . ILE A 1 88 ? 2.613 18.154 -15.343 1.00 11.05 88 ILE A O 1
ATOM 714 N N . ALA A 1 89 ? 3.701 16.372 -14.487 1.00 10.34 89 ALA A N 1
ATOM 715 C CA . ALA A 1 89 ? 4.044 15.820 -15.793 1.00 11.86 89 ALA A CA 1
ATOM 716 C C . ALA A 1 89 ? 2.814 15.499 -16.639 1.00 12.58 89 ALA A C 1
ATOM 717 O O . ALA A 1 89 ? 2.747 15.862 -17.812 1.00 12.40 89 ALA A O 1
ATOM 719 N N . LEU A 1 90 ? 1.843 14.810 -16.050 1.00 12.22 90 LEU A N 1
ATOM 720 C CA . LEU A 1 90 ? 0.644 14.439 -16.796 1.00 14.21 90 LEU A CA 1
ATOM 721 C C . LEU A 1 90 ? -0.347 15.568 -17.032 1.00 13.54 90 LEU A C 1
ATOM 722 O O . LEU A 1 90 ? -0.690 15.879 -18.175 1.00 13.87 90 LEU A O 1
ATOM 727 N N . GLU A 1 91 ? -0.802 16.178 -15.947 1.00 12.60 91 GLU A N 1
ATOM 728 C CA . GLU A 1 91 ? -1.795 17.239 -16.032 1.00 14.02 91 GLU A CA 1
ATOM 729 C C . GLU A 1 91 ? -1.309 18.576 -16.567 1.00 14.21 91 GLU A C 1
ATOM 730 O O . GLU A 1 91 ? -1.936 19.160 -17.452 1.00 14.65 91 GLU A O 1
ATOM 736 N N . ASP A 1 92 ? -0.198 19.065 -16.031 1.00 13.03 92 ASP A N 1
ATOM 737 C CA . ASP A 1 92 ? 0.310 20.363 -16.438 1.00 12.99 92 ASP A CA 1
ATOM 738 C C . ASP A 1 92 ? 1.144 20.406 -17.710 1.00 14.44 92 ASP A C 1
ATOM 739 O O . ASP A 1 92 ? 1.037 21.356 -18.488 1.00 14.23 92 ASP A O 1
ATOM 744 N N . LEU A 1 93 ? 1.963 19.389 -17.943 1.00 11.75 93 LEU A N 1
ATOM 745 C CA . LEU A 1 93 ? 2.808 19.397 -19.131 1.00 12.46 93 LEU A CA 1
ATOM 746 C C . LEU A 1 93 ? 2.245 18.667 -20.348 1.00 11.86 93 LEU A C 1
ATOM 747 O O . LEU A 1 93 ? 2.711 18.884 -21.467 1.00 13.30 93 LEU A O 1
ATOM 752 N N . HIS A 1 94 ? 1.246 17.815 -20.147 1.00 12.42 94 HIS A N 1
ATOM 753 C CA . HIS A 1 94 ? 0.685 17.067 -21.269 1.00 12.54 94 HIS A CA 1
ATOM 754 C C . HIS A 1 94 ? -0.836 16.976 -21.302 1.00 12.82 94 HIS A C 1
ATOM 755 O O . HIS A 1 94 ? -1.404 16.269 -22.137 1.00 12.22 94 HIS A O 1
ATOM 762 N N . ASP A 1 95 ? -1.488 17.706 -20.403 1.00 13.06 95 ASP A N 1
ATOM 763 C CA . ASP A 1 95 ? -2.945 17.737 -20.325 1.00 15.13 95 ASP A CA 1
ATOM 764 C C . ASP A 1 95 ? -3.581 16.351 -20.372 1.00 15.93 95 ASP A C 1
ATOM 765 O O . ASP A 1 95 ? -4.500 16.095 -21.154 1.00 14.01 95 ASP A O 1
ATOM 770 N N . PHE A 1 96 ? -3.073 15.466 -19.523 1.00 15.20 96 PHE A N 1
ATOM 771 C CA . PHE A 1 96 ? -3.559 14.096 -19.398 1.00 18.21 96 PHE A CA 1
ATOM 772 C C . PHE A 1 96 ? -4.090 13.937 -17.978 1.00 18.64 96 PHE A C 1
ATOM 773 O O . PHE A 1 96 ? -3.640 14.630 -17.067 1.00 17.85 96 PHE A O 1
ATOM 781 N N . LYS A 1 97 ? -5.049 13.039 -17.778 1.00 19.08 97 LYS A N 1
ATOM 782 C CA . LYS A 1 97 ? -5.551 12.813 -16.431 1.00 19.36 97 LYS A CA 1
ATOM 783 C C . LYS A 1 97 ? -4.730 11.672 -15.834 1.00 17.47 97 LYS A C 1
ATOM 784 O O . LYS A 1 97 ? -4.509 10.655 -16.489 1.00 18.11 97 LYS A O 1
ATOM 790 N N . MET A 1 98 ? -4.260 11.848 -14.604 1.00 15.98 98 MET A N 1
ATOM 791 C CA . MET A 1 98 ? -3.466 10.812 -13.947 1.00 15.51 98 MET A CA 1
ATOM 792 C C . MET A 1 98 ? -4.410 9.793 -13.313 1.00 14.16 98 MET A C 1
ATOM 793 O O . MET A 1 98 ? -5.212 10.133 -12.442 1.00 16.66 98 MET A O 1
ATOM 798 N N . GLU A 1 99 ? -4.319 8.546 -13.763 1.00 14.15 99 GLU A N 1
ATOM 799 C CA . GLU A 1 99 ? -5.186 7.487 -13.257 1.00 15.68 99 GLU A CA 1
ATOM 800 C C . GLU A 1 99 ? -4.483 6.487 -12.349 1.00 15.57 99 GLU A C 1
ATOM 801 O O . GLU A 1 99 ? -5.137 5.757 -11.608 1.00 14.46 99 GLU A O 1
ATOM 807 N N . ILE A 1 100 ? -3.157 6.445 -12.405 1.00 15.03 100 ILE A N 1
ATOM 808 C CA . ILE A 1 100 ? -2.420 5.493 -11.583 1.00 13.71 100 ILE A CA 1
ATOM 809 C C . ILE A 1 100 ? -2.740 5.674 -10.096 1.00 12.98 100 ILE A C 1
ATOM 810 O O . ILE A 1 100 ? -2.778 4.703 -9.336 1.00 11.45 100 ILE A O 1
ATOM 815 N N . THR A 1 101 ? -3.002 6.911 -9.688 1.00 12.19 101 THR A N 1
ATOM 816 C CA . THR A 1 101 ? -3.310 7.191 -8.288 1.00 13.11 101 THR A CA 1
ATOM 817 C C . THR A 1 101 ? -4.711 6.759 -7.854 1.00 13.28 101 THR A C 1
ATOM 818 O O . THR A 1 101 ? -5.091 6.940 -6.693 1.00 14.07 101 THR A O 1
ATOM 822 N N . ASN A 1 102 ? -5.476 6.184 -8.775 1.00 12.90 102 ASN A N 1
ATOM 823 C CA . ASN A 1 102 ? -6.822 5.731 -8.440 1.00 13.96 102 ASN A CA 1
ATOM 824 C C . ASN A 1 102 ? -6.887 4.244 -8.091 1.00 13.48 102 ASN A C 1
ATOM 825 O O . ASN A 1 102 ? -7.967 3.656 -8.013 1.00 12.91 102 ASN A O 1
ATOM 830 N N . GLY A 1 103 ? -5.719 3.651 -7.869 1.00 12.04 103 GLY A N 1
ATOM 831 C CA . GLY A 1 103 ? -5.634 2.248 -7.505 1.00 12.02 103 GLY A CA 1
ATOM 832 C C . GLY A 1 103 ? -4.434 2.054 -6.597 1.00 12.36 103 GLY A C 1
ATOM 833 O O . GLY A 1 103 ? -3.503 2.858 -6.628 1.00 11.52 103 GLY A O 1
ATOM 834 N N . LEU A 1 104 ? -4.446 0.998 -5.788 1.00 9.87 104 LEU A N 1
ATOM 835 C CA . LEU A 1 104 ? -3.347 0.734 -4.863 1.00 11.34 104 LEU A CA 1
ATOM 836 C C . LEU A 1 104 ? -1.987 0.489 -5.515 1.00 12.02 104 LEU A C 1
ATOM 837 O O . LEU A 1 104 ? -0.960 0.528 -4.839 1.00 10.81 104 LEU A O 1
ATOM 842 N N . GLU A 1 105 ? -1.964 0.248 -6.822 1.00 12.07 105 GLU A N 1
ATOM 843 C CA . GLU A 1 105 ? -0.692 0.029 -7.508 1.00 10.99 105 GLU A CA 1
ATOM 844 C C . GLU A 1 105 ? 0.224 1.234 -7.273 1.00 10.91 105 GLU A C 1
ATOM 845 O O . GLU A 1 105 ? 1.429 1.077 -7.077 1.00 7.79 105 GLU A O 1
ATOM 851 N N . SER A 1 106 ? -0.355 2.434 -7.286 1.00 10.40 106 SER A N 1
ATOM 852 C CA . SER A 1 106 ? 0.419 3.657 -7.069 1.00 9.67 106 SER A CA 1
ATOM 853 C C . SER A 1 106 ? 1.023 3.660 -5.667 1.00 9.60 106 SER A C 1
ATOM 854 O O . SER A 1 106 ? 2.162 4.086 -5.471 1.00 9.49 106 SER A O 1
ATOM 857 N N . VAL A 1 107 ? 0.253 3.177 -4.697 1.00 8.40 107 VAL A N 1
ATOM 858 C CA . VAL A 1 107 ? 0.712 3.119 -3.315 1.00 9.36 107 VAL A CA 1
ATOM 859 C C . VAL A 1 107 ? 1.892 2.153 -3.202 1.00 8.70 107 VAL A C 1
ATOM 860 O O . VAL A 1 107 ? 2.876 2.442 -2.518 1.00 10.09 107 VAL A O 1
ATOM 864 N N . LEU A 1 108 ? 1.803 1.012 -3.877 1.00 8.36 108 LEU A N 1
ATOM 865 C CA . LEU A 1 108 ? 2.895 0.048 -3.830 1.00 8.71 108 LEU A CA 1
ATOM 866 C C . LEU A 1 108 ? 4.123 0.635 -4.515 1.00 10.12 108 LEU A C 1
ATOM 867 O O . LEU A 1 108 ? 5.240 0.500 -4.017 1.00 10.79 108 LEU A O 1
ATOM 872 N N . VAL A 1 109 ? 3.923 1.286 -5.658 1.00 8.61 109 VAL A N 1
ATOM 873 C CA . VAL A 1 109 ? 5.050 1.892 -6.373 1.00 8.77 109 VAL A CA 1
ATOM 874 C C . VAL A 1 109 ? 5.766 2.903 -5.477 1.00 10.05 109 VAL A C 1
ATOM 875 O O . VAL A 1 109 ? 6.992 2.884 -5.354 1.00 8.23 109 VAL A O 1
ATOM 879 N N . GLY A 1 110 ? 4.991 3.780 -4.849 1.00 8.81 110 GLY A N 1
ATOM 880 C CA . GLY A 1 110 ? 5.572 4.788 -3.981 1.00 9.03 110 GLY A CA 1
ATOM 881 C C . GLY A 1 110 ? 6.268 4.232 -2.751 1.00 10.00 110 GLY A C 1
ATOM 882 O O . GLY A 1 110 ? 7.357 4.690 -2.388 1.00 7.61 110 GLY A O 1
ATOM 883 N N . ALA A 1 111 ? 5.644 3.249 -2.107 1.00 9.93 111 ALA A N 1
ATOM 884 C CA . ALA A 1 111 ? 6.209 2.645 -0.902 1.00 10.30 111 ALA A CA 1
ATOM 885 C C . ALA A 1 111 ? 7.501 1.892 -1.205 1.00 10.69 111 ALA A C 1
ATOM 886 O O . ALA A 1 111 ? 8.462 1.963 -0.438 1.00 10.82 111 ALA A O 1
ATOM 888 N N . VAL A 1 112 ? 7.528 1.165 -2.320 1.00 10.85 112 VAL A N 1
ATOM 889 C CA . VAL A 1 112 ? 8.733 0.425 -2.688 1.00 10.07 112 VAL A CA 1
ATOM 890 C C . VAL A 1 112 ? 9.853 1.391 -3.078 1.00 11.55 112 VAL A C 1
ATOM 891 O O . VAL A 1 112 ? 11.006 1.196 -2.690 1.00 10.88 112 VAL A O 1
ATOM 895 N N . ASP A 1 113 ? 9.524 2.429 -3.843 1.00 10.80 113 ASP A N 1
ATOM 896 C CA . ASP A 1 113 ? 10.537 3.405 -4.238 1.00 11.05 113 ASP A CA 1
ATOM 897 C C . ASP A 1 113 ? 11.112 4.051 -2.971 1.00 10.81 113 ASP A C 1
ATOM 898 O O . ASP A 1 113 ? 12.324 4.232 -2.853 1.00 10.93 113 ASP A O 1
ATOM 903 N N . ALA A 1 114 ? 10.240 4.388 -2.023 1.00 8.29 114 ALA A N 1
ATOM 904 C CA . ALA A 1 114 ? 10.675 5.011 -0.773 1.00 9.70 114 ALA A CA 1
ATOM 905 C C . ALA A 1 114 ? 11.538 4.071 0.072 1.00 9.39 114 ALA A C 1
ATOM 906 O O . ALA A 1 114 ? 12.488 4.508 0.722 1.00 9.55 114 ALA A O 1
ATOM 908 N N . GLY A 1 115 ? 11.198 2.784 0.069 1.00 9.00 115 GLY A N 1
ATOM 909 C CA . GLY A 1 115 ? 11.976 1.812 0.825 1.00 8.72 115 GLY A CA 1
ATOM 910 C C . GLY A 1 115 ? 13.364 1.680 0.219 1.00 8.27 115 GLY A C 1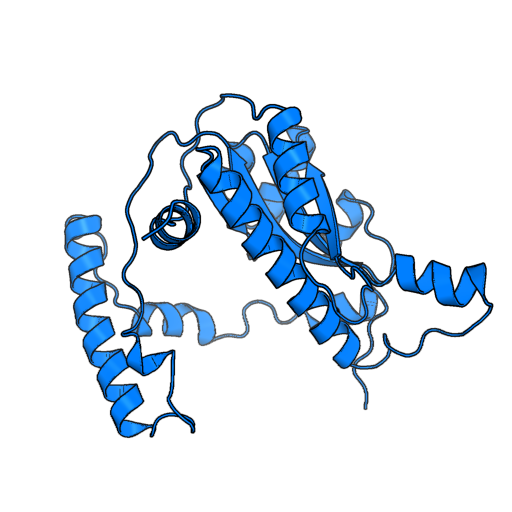
ATOM 911 O O . GLY A 1 115 ? 14.374 1.579 0.927 1.00 7.15 115 GLY A O 1
ATOM 912 N N . ILE A 1 116 ? 13.421 1.661 -1.107 1.00 7.27 116 ILE A N 1
ATOM 913 C CA . ILE A 1 116 ? 14.705 1.572 -1.793 1.00 7.55 116 ILE A CA 1
ATOM 914 C C . ILE A 1 116 ? 15.528 2.794 -1.396 1.00 7.85 116 ILE A C 1
ATOM 915 O O . ILE A 1 116 ? 16.719 2.688 -1.095 1.00 7.83 116 ILE A O 1
ATOM 920 N N . ALA A 1 117 ? 14.882 3.955 -1.389 1.00 7.93 117 ALA A N 1
ATOM 921 C CA . ALA A 1 117 ? 15.560 5.201 -1.031 1.00 8.34 117 ALA A CA 1
ATOM 922 C C . ALA A 1 117 ? 16.073 5.175 0.409 1.00 9.12 117 ALA A C 1
ATOM 923 O O . ALA A 1 117 ? 17.222 5.528 0.673 1.00 8.10 117 ALA A O 1
ATOM 925 N N . LEU A 1 118 ? 15.213 4.763 1.336 1.00 7.65 118 LEU A N 1
ATOM 926 C CA . LEU A 1 118 ? 15.567 4.685 2.758 1.00 9.28 118 LEU A CA 1
ATOM 927 C C . LEU A 1 118 ? 16.725 3.710 2.992 1.00 9.44 118 LEU A C 1
ATOM 928 O O . LEU A 1 118 ? 17.675 4.016 3.722 1.00 8.46 118 LEU A O 1
ATOM 933 N N . GLY A 1 119 ? 16.643 2.539 2.367 1.00 8.84 119 GLY A N 1
ATOM 934 C CA . GLY A 1 119 ? 17.696 1.550 2.518 1.00 9.84 119 GLY A CA 1
ATOM 935 C C . GLY A 1 119 ? 19.017 2.039 1.945 1.00 9.53 119 GLY A C 1
ATOM 936 O O . GLY A 1 119 ? 20.084 1.791 2.512 1.00 10.75 119 GLY A O 1
ATOM 937 N N . THR A 1 120 ? 18.942 2.740 0.818 1.00 9.54 120 THR A N 1
ATOM 938 C CA . THR A 1 120 ? 20.131 3.269 0.167 1.00 9.74 120 THR A CA 1
ATOM 939 C C . THR A 1 120 ? 20.751 4.387 1.002 1.00 10.10 120 THR A C 1
ATOM 940 O O . THR A 1 120 ? 21.972 4.459 1.138 1.00 9.79 120 THR A O 1
ATOM 944 N N . ALA A 1 121 ? 19.908 5.250 1.566 1.00 8.87 121 ALA A N 1
ATOM 945 C CA . ALA A 1 121 ? 20.388 6.355 2.398 1.00 9.29 121 ALA A CA 1
ATOM 946 C C . ALA A 1 121 ? 21.047 5.805 3.653 1.00 11.34 121 ALA A C 1
ATOM 947 O O . ALA A 1 121 ? 22.081 6.311 4.102 1.00 10.57 121 ALA A O 1
ATOM 949 N N . THR A 1 122 ? 20.437 4.770 4.225 1.00 10.54 122 THR A N 1
ATOM 950 C CA . THR A 1 122 ? 20.979 4.144 5.422 1.00 11.71 122 THR A CA 1
ATOM 951 C C . THR A 1 122 ? 22.376 3.610 5.125 1.00 11.41 122 THR A C 1
ATOM 952 O O . THR A 1 122 ? 23.317 3.850 5.877 1.00 10.07 122 THR A O 1
ATOM 956 N N . ALA A 1 123 ? 22.505 2.888 4.019 1.00 11.15 123 ALA A N 1
ATOM 957 C CA . ALA A 1 123 ? 23.788 2.318 3.626 1.00 11.31 123 ALA A CA 1
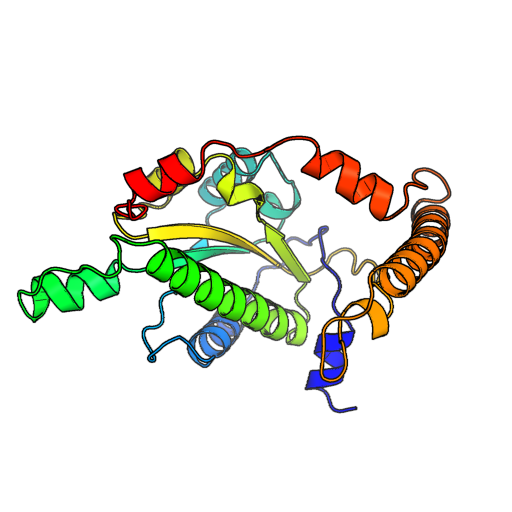ATOM 958 C C . ALA A 1 123 ? 24.844 3.405 3.417 1.00 11.48 123 ALA A C 1
ATOM 959 O O . ALA A 1 123 ? 25.978 3.289 3.887 1.00 11.31 123 ALA A O 1
ATOM 961 N N . ALA A 1 124 ? 24.464 4.465 2.714 1.00 10.92 124 ALA A N 1
ATOM 962 C CA . ALA A 1 124 ? 25.382 5.567 2.438 1.00 10.80 124 ALA A CA 1
ATOM 963 C C . ALA A 1 124 ? 25.840 6.282 3.707 1.00 12.12 124 ALA A C 1
ATOM 964 O O . ALA A 1 124 ? 27.041 6.466 3.934 1.00 12.30 124 ALA A O 1
ATOM 966 N N . ALA A 1 125 ? 24.879 6.682 4.532 1.00 11.33 125 ALA A N 1
ATOM 967 C CA . ALA A 1 125 ? 25.176 7.397 5.768 1.00 10.59 125 ALA A CA 1
ATOM 968 C C . ALA A 1 125 ? 26.096 6.605 6.690 1.00 12.32 125 ALA A C 1
ATOM 969 O O . ALA A 1 125 ? 27.084 7.134 7.207 1.00 11.10 125 ALA A O 1
ATOM 971 N N . GLU A 1 126 ? 25.775 5.334 6.900 1.00 11.38 126 GLU A N 1
ATOM 972 C CA . GLU A 1 126 ? 26.585 4.514 7.788 1.00 11.64 126 GLU A CA 1
ATOM 973 C C . GLU A 1 126 ? 27.996 4.274 7.256 1.00 12.88 126 GLU A C 1
ATOM 974 O O . GLU A 1 126 ? 28.930 4.100 8.041 1.00 13.40 126 GLU A O 1
ATOM 980 N N . SER A 1 127 ? 28.167 4.301 5.936 1.00 13.33 127 SER A N 1
ATOM 981 C CA . SER A 1 127 ? 29.495 4.108 5.352 1.00 13.07 127 SER A CA 1
ATOM 982 C C . SER A 1 127 ? 30.374 5.322 5.675 1.00 14.60 127 SER A C 1
ATOM 983 O O . SER A 1 127 ? 31.602 5.245 5.633 1.00 14.70 127 SER A O 1
ATOM 986 N N . LEU A 1 128 ? 29.733 6.440 6.000 1.00 13.15 128 LEU A N 1
ATOM 987 C CA . LEU A 1 128 ? 30.445 7.667 6.335 1.00 14.44 128 LEU A CA 1
ATOM 988 C C . LEU A 1 128 ? 30.763 7.760 7.830 1.00 15.20 128 LEU A C 1
ATOM 989 O O . LEU A 1 128 ? 31.378 8.727 8.283 1.00 15.91 128 LEU A O 1
ATOM 994 N N . GLY A 1 129 ? 30.343 6.756 8.591 1.00 14.11 129 GLY A N 1
ATOM 995 C CA . GLY A 1 129 ? 30.597 6.755 10.021 1.00 14.39 129 GLY A CA 1
ATOM 996 C C . GLY A 1 129 ? 29.441 7.333 10.814 1.00 14.33 129 GLY A C 1
ATOM 997 O O . GLY A 1 129 ? 29.517 7.471 12.037 1.00 15.27 129 GLY A O 1
ATOM 998 N N . LEU A 1 130 ? 28.360 7.668 10.119 1.00 13.26 130 LEU A N 1
ATOM 999 C CA . LEU A 1 130 ? 27.185 8.238 10.767 1.00 14.18 130 LEU A CA 1
ATOM 1000 C C . LEU A 1 130 ? 26.245 7.160 11.288 1.00 13.18 130 LEU A C 1
ATOM 1001 O O . LEU A 1 130 ? 26.225 6.037 10.785 1.00 14.67 130 LEU A O 1
ATOM 1006 N N . GLY A 1 131 ? 25.471 7.512 12.307 1.00 13.96 131 GLY A N 1
ATOM 1007 C CA . GLY A 1 131 ? 24.513 6.575 12.861 1.00 12.56 131 GLY A CA 1
ATOM 1008 C C . GLY A 1 131 ? 23.153 6.954 12.317 1.00 12.37 131 GLY A C 1
ATOM 1009 O O . GLY A 1 131 ? 22.933 8.116 11.966 1.00 11.30 131 GLY A O 1
ATOM 1010 N N . THR A 1 132 ? 22.248 5.984 12.218 1.00 12.44 132 THR A N 1
ATOM 1011 C CA . THR A 1 132 ? 20.906 6.258 11.718 1.00 10.94 132 THR A CA 1
ATOM 1012 C C . THR A 1 132 ? 19.870 5.362 12.389 1.00 11.04 132 THR A C 1
ATOM 1013 O O . THR A 1 132 ? 20.207 4.354 13.021 1.00 10.78 132 THR A O 1
ATOM 1017 N N . VAL A 1 133 ? 18.608 5.755 12.255 1.00 9.65 133 VAL A N 1
ATOM 1018 C CA . VAL A 1 133 ? 17.486 4.964 12.750 1.00 10.30 133 VAL A CA 1
ATOM 1019 C C . VAL A 1 133 ? 16.241 5.451 12.016 1.00 10.88 133 VAL A C 1
ATOM 1020 O O . VAL A 1 133 ? 15.930 6.644 12.020 1.00 10.59 133 VAL A O 1
ATOM 1024 N N . PRO A 1 134 ? 15.540 4.538 11.328 1.00 9.20 134 PRO A N 1
ATOM 1025 C CA . PRO A 1 134 ? 14.336 4.968 10.610 1.00 10.07 134 PRO A CA 1
ATOM 1026 C C . PRO A 1 134 ? 13.236 5.281 11.617 1.00 10.18 134 PRO A C 1
ATOM 1027 O O . PRO A 1 134 ? 13.301 4.834 12.762 1.00 9.65 134 PRO A O 1
ATOM 1031 N N . ILE A 1 135 ? 12.239 6.050 11.190 1.00 10.08 135 ILE A N 1
ATOM 1032 C CA . ILE A 1 135 ? 11.129 6.416 12.063 1.00 9.66 135 ILE A CA 1
ATOM 1033 C C . ILE A 1 135 ? 9.800 6.185 11.345 1.00 9.80 135 ILE A C 1
ATOM 1034 O O . ILE A 1 135 ? 9.317 7.047 10.615 1.00 10.54 135 ILE A O 1
ATOM 1039 N N . GLY A 1 136 ? 9.212 5.013 11.555 1.00 10.46 136 GLY A N 1
ATOM 1040 C CA . GLY A 1 136 ? 7.945 4.709 10.914 1.00 10.40 136 GLY A CA 1
ATOM 1041 C C . GLY A 1 136 ? 6.786 5.418 11.585 1.00 11.52 136 GLY A C 1
ATOM 1042 O O . GLY A 1 136 ? 5.695 5.514 11.018 1.00 12.03 136 GLY A O 1
ATOM 1043 N N . ALA A 1 137 ? 7.029 5.929 12.790 1.00 11.63 137 ALA A N 1
ATOM 1044 C CA . ALA A 1 137 ? 6.001 6.624 13.558 1.00 11.04 137 ALA A CA 1
ATOM 1045 C C . ALA A 1 137 ? 5.500 7.911 12.906 1.00 13.00 137 ALA A C 1
ATOM 1046 O O . ALA A 1 137 ? 4.555 8.527 13.400 1.00 12.59 137 ALA A O 1
ATOM 1048 N N . VAL A 1 138 ? 6.128 8.329 11.809 1.00 12.73 138 VAL A N 1
ATOM 1049 C CA . VAL A 1 138 ? 5.670 9.531 11.122 1.00 12.70 138 VAL A CA 1
ATOM 1050 C C . VAL A 1 138 ? 4.267 9.277 10.574 1.00 13.65 138 VAL A C 1
ATOM 1051 O O . VAL A 1 138 ? 3.532 10.214 10.263 1.00 14.01 138 VAL A O 1
ATOM 1055 N N . ARG A 1 139 ? 3.897 8.003 10.457 1.00 12.70 139 ARG A N 1
ATOM 1056 C CA . ARG A 1 139 ? 2.577 7.656 9.952 1.00 13.40 139 ARG A CA 1
ATOM 1057 C C . ARG A 1 139 ? 1.509 7.700 11.051 1.00 14.73 139 ARG A C 1
ATOM 1058 O O . ARG A 1 139 ? 0.336 7.440 10.787 1.00 16.06 139 ARG A O 1
ATOM 1066 N N . GLY A 1 140 ? 1.919 8.045 12.271 1.00 16.06 140 GLY A N 1
ATOM 1067 C CA . GLY A 1 140 ? 0.990 8.111 13.392 1.00 16.74 140 GLY A CA 1
ATOM 1068 C C . GLY A 1 140 ? 0.103 9.346 13.393 1.00 17.55 140 GLY A C 1
ATOM 1069 O O . GLY A 1 140 ? -1.073 9.271 13.743 1.00 17.90 140 GLY A O 1
ATOM 1070 N N . ASN A 1 141 ? 0.672 10.485 13.010 1.00 17.62 141 ASN A N 1
ATOM 1071 C CA . ASN A 1 141 ? -0.062 11.750 12.934 1.00 18.14 141 ASN A CA 1
ATOM 1072 C C . ASN A 1 141 ? 0.289 12.394 11.595 1.00 18.23 141 ASN A C 1
ATOM 1073 O O . ASN A 1 141 ? 0.854 13.489 11.546 1.00 18.96 141 ASN A O 1
ATOM 1078 N N . PRO A 1 142 ? -0.050 11.717 10.488 1.00 17.99 142 PRO A N 1
ATOM 1079 C CA . PRO A 1 142 ? 0.225 12.189 9.128 1.00 18.35 142 PRO A CA 1
ATOM 1080 C C . PRO A 1 142 ? -0.347 13.545 8.724 1.00 19.50 142 PRO A C 1
ATOM 1081 O O . PRO A 1 142 ? 0.326 14.321 8.049 1.00 18.55 142 PRO A O 1
ATOM 1085 N N . GLN A 1 143 ? -1.577 13.841 9.127 1.00 20.65 143 GLN A N 1
ATOM 1086 C CA . GLN A 1 143 ? -2.175 15.119 8.754 1.00 23.13 143 GLN A CA 1
ATOM 1087 C C . GLN A 1 143 ? -1.378 16.308 9.289 1.00 21.95 143 GLN A C 1
ATOM 1088 O O . GLN A 1 143 ? -1.097 17.255 8.551 1.00 21.81 143 GLN A O 1
ATOM 1094 N N . GLU A 1 144 ? -1.022 16.264 10.569 1.00 20.45 144 GLU A N 1
ATOM 1095 C CA . GLU A 1 144 ? -0.247 17.340 11.184 1.00 20.55 144 GLU A CA 1
ATOM 1096 C C . GLU A 1 144 ? 1.100 17.495 10.484 1.00 18.83 144 GLU A C 1
ATOM 1097 O O . GLU A 1 144 ? 1.561 18.611 10.234 1.00 17.51 144 GLU A O 1
ATOM 1103 N N . LEU A 1 145 ? 1.735 16.365 10.187 1.00 16.23 145 LEU A N 1
ATOM 1104 C CA . LEU A 1 145 ? 3.038 16.367 9.535 1.00 15.19 145 LEU A CA 1
ATOM 1105 C C . LEU A 1 145 ? 2.917 16.911 8.116 1.00 15.11 145 LEU A C 1
ATOM 1106 O O . LEU A 1 145 ? 3.767 17.674 7.658 1.00 14.89 145 LEU A O 1
ATOM 1111 N N . ILE A 1 146 ? 1.853 16.511 7.429 1.00 15.01 146 ILE A N 1
ATOM 1112 C CA . ILE A 1 146 ? 1.593 16.958 6.064 1.00 15.77 146 ILE A CA 1
ATOM 1113 C C . ILE A 1 146 ? 1.463 18.481 6.034 1.00 17.78 146 ILE A C 1
ATOM 1114 O O . ILE A 1 146 ? 2.013 19.147 5.156 1.00 17.32 146 ILE A O 1
ATOM 1119 N N . GLU A 1 147 ? 0.743 19.026 7.010 1.00 18.64 147 GLU A N 1
ATOM 1120 C CA . GLU A 1 147 ? 0.540 20.468 7.100 1.00 19.76 147 GLU A CA 1
ATOM 1121 C C . GLU A 1 147 ? 1.825 21.194 7.478 1.00 18.77 147 GLU A C 1
ATOM 1122 O O . GLU A 1 147 ? 2.150 22.238 6.911 1.00 17.74 147 GLU A O 1
ATOM 1133 N N . LEU A 1 148 ? 2.555 20.633 8.436 1.00 16.57 148 LEU A N 1
ATOM 1134 C CA . LEU A 1 148 ? 3.797 21.234 8.903 1.00 16.83 148 LEU A CA 1
ATOM 1135 C C . LEU A 1 148 ? 4.845 21.375 7.805 1.00 16.29 148 LEU A C 1
ATOM 1136 O O . LEU A 1 148 ? 5.503 22.409 7.689 1.00 16.80 148 LEU A O 1
ATOM 1141 N N . LEU A 1 149 ? 4.994 20.335 6.994 1.00 14.80 149 LEU A N 1
ATOM 1142 C CA . LEU A 1 149 ? 5.993 20.337 5.934 1.00 13.90 149 LEU A CA 1
ATOM 1143 C C . LEU A 1 149 ? 5.454 20.725 4.561 1.00 14.68 149 LEU A C 1
ATOM 1144 O O . LEU A 1 149 ? 6.172 20.654 3.561 1.00 14.12 149 LEU A O 1
ATOM 1149 N N . GLU A 1 150 ? 4.191 21.136 4.524 1.00 14.44 150 GLU A N 1
ATOM 1150 C CA . GLU A 1 150 ? 3.549 21.562 3.289 1.00 15.93 150 GLU A CA 1
ATOM 1151 C C . GLU A 1 150 ? 3.524 20.495 2.200 1.00 15.76 150 GLU A C 1
ATOM 1152 O O . GLU A 1 150 ? 3.731 20.797 1.024 1.00 16.07 150 GLU A O 1
ATOM 1158 N N . LEU A 1 151 ? 3.270 19.249 2.586 1.00 15.65 151 LEU A N 1
ATOM 1159 C CA . LEU A 1 151 ? 3.206 18.172 1.605 1.00 14.18 151 LEU A CA 1
ATOM 1160 C C . LEU A 1 151 ? 1.912 18.366 0.824 1.00 14.40 151 LEU A C 1
ATOM 1161 O O . LEU A 1 151 ? 0.827 18.424 1.405 1.00 14.49 151 LEU A O 1
ATOM 1166 N N . PRO A 1 152 ? 2.010 18.480 -0.508 1.00 12.96 152 PRO A N 1
ATOM 1167 C CA . PRO A 1 152 ? 0.820 18.677 -1.338 1.00 11.56 152 PRO A CA 1
ATOM 1168 C C . PRO A 1 152 ? 0.084 17.381 -1.645 1.00 12.49 152 PRO A C 1
ATOM 1169 O O . PRO A 1 152 ? 0.494 16.298 -1.226 1.00 11.90 152 PRO A O 1
ATOM 1173 N N . LYS A 1 153 ? -1.015 17.501 -2.378 1.00 11.42 153 LYS A N 1
ATOM 1174 C CA . LYS A 1 153 ? -1.783 16.330 -2.774 1.00 11.87 153 LYS A CA 1
ATOM 1175 C C . LYS A 1 153 ? -0.843 15.413 -3.568 1.00 11.05 153 LYS A C 1
ATOM 1176 O O . LYS A 1 153 ? 0.055 15.893 -4.265 1.00 10.12 153 LYS A O 1
ATOM 1182 N N . TYR A 1 154 ? -1.050 14.104 -3.431 1.00 10.84 154 TYR A N 1
ATOM 1183 C CA . TYR A 1 154 ? -0.260 13.061 -4.099 1.00 11.65 154 TYR A CA 1
ATOM 1184 C C . TYR A 1 154 ? 1.094 12.784 -3.453 1.00 12.36 154 TYR A C 1
ATOM 1185 O O . TYR A 1 154 ? 1.943 12.104 -4.028 1.00 11.66 154 TYR A O 1
ATOM 1194 N N . VAL A 1 155 ? 1.284 13.314 -2.250 1.00 10.58 155 VAL A N 1
ATOM 1195 C CA . VAL A 1 155 ? 2.511 13.098 -1.494 1.00 10.72 155 VAL A CA 1
ATOM 1196 C C . VAL A 1 155 ? 2.105 12.638 -0.095 1.00 11.70 155 VAL A C 1
ATOM 1197 O O . VAL A 1 155 ? 1.220 13.231 0.525 1.00 11.93 155 VAL A O 1
ATOM 1201 N N . PHE A 1 156 ? 2.720 11.566 0.391 1.00 11.52 156 PHE A N 1
ATOM 1202 C CA . PHE A 1 156 ? 2.417 11.099 1.740 1.00 12.95 156 PHE A CA 1
ATOM 1203 C C . PHE A 1 156 ? 3.657 10.554 2.436 1.00 12.32 156 PHE A C 1
ATOM 1204 O O . PHE A 1 156 ? 4.510 9.910 1.817 1.00 10.77 156 PHE A O 1
ATOM 1212 N N . PRO A 1 157 ? 3.787 10.836 3.740 1.00 13.14 157 PRO A N 1
ATOM 1213 C CA . PRO A 1 157 ? 4.939 10.380 4.521 1.00 12.97 157 PRO A CA 1
ATOM 1214 C C . PRO A 1 157 ? 4.957 8.877 4.737 1.00 13.42 157 PRO A C 1
ATOM 1215 O O . PRO A 1 157 ? 3.929 8.265 5.025 1.00 11.94 157 PRO A O 1
ATOM 1219 N N . LEU A 1 158 ? 6.133 8.281 4.585 1.00 11.96 158 LEU A N 1
ATOM 1220 C CA . LEU A 1 158 ? 6.278 6.847 4.796 1.00 12.26 158 LEU A CA 1
ATOM 1221 C C . LEU A 1 158 ? 7.208 6.562 5.967 1.00 10.20 158 LEU A C 1
ATOM 1222 O O . LEU A 1 158 ? 6.865 5.798 6.867 1.00 10.08 158 LEU A O 1
ATOM 1227 N N . SER A 1 159 ? 8.377 7.189 5.972 1.00 10.20 159 SER A N 1
ATOM 1228 C CA . SER A 1 159 ? 9.318 6.965 7.061 1.00 9.81 159 SER A CA 1
ATOM 1229 C C . SER A 1 159 ? 10.362 8.057 7.179 1.00 10.48 159 SER A C 1
ATOM 1230 O O . SER A 1 159 ? 10.810 8.621 6.183 1.00 10.13 159 SER A O 1
ATOM 1233 N N . GLY A 1 160 ? 10.739 8.358 8.414 1.00 9.69 160 GLY A N 1
ATOM 1234 C CA . GLY A 1 160 ? 11.771 9.345 8.623 1.00 10.66 160 GLY A CA 1
ATOM 1235 C C . GLY A 1 160 ? 13.065 8.574 8.772 1.00 9.84 160 GLY A C 1
ATOM 1236 O O . GLY A 1 160 ? 13.065 7.339 8.823 1.00 11.35 160 GLY A O 1
ATOM 1237 N N . LEU A 1 161 ? 14.177 9.292 8.804 1.00 9.62 161 LEU A N 1
ATOM 1238 C CA . LEU A 1 161 ? 15.471 8.667 9.001 1.00 8.49 161 LEU A CA 1
ATOM 1239 C C . LEU A 1 161 ? 16.296 9.661 9.797 1.00 9.76 161 LEU A C 1
ATOM 1240 O O . LEU A 1 161 ? 16.580 10.762 9.328 1.00 8.68 161 LEU A O 1
ATOM 1245 N N . VAL A 1 162 ? 16.641 9.273 11.016 1.00 10.12 162 VAL A N 1
ATOM 1246 C CA . VAL A 1 162 ? 17.452 10.111 11.880 1.00 11.50 162 VAL A CA 1
ATOM 1247 C C . VAL A 1 162 ? 18.906 9.904 11.466 1.00 11.68 162 VAL A C 1
ATOM 1248 O O . VAL A 1 162 ? 19.321 8.779 11.193 1.00 12.46 162 VAL A O 1
ATOM 1252 N N . ILE A 1 163 ? 19.669 10.990 11.395 1.00 12.69 163 ILE A N 1
ATOM 1253 C CA . ILE A 1 163 ? 21.077 10.905 11.027 1.00 12.80 163 ILE A CA 1
ATOM 1254 C C . ILE A 1 163 ? 21.912 11.814 11.929 1.00 12.75 163 ILE A C 1
ATOM 1255 O O . ILE A 1 163 ? 21.526 12.951 12.216 1.00 10.48 163 ILE A O 1
ATOM 1260 N N . GLY A 1 164 ? 23.050 11.299 12.382 1.00 12.49 164 GLY A N 1
ATOM 1261 C CA . GLY A 1 164 ? 23.923 12.078 13.241 1.00 14.21 164 GLY A CA 1
ATOM 1262 C C . GLY A 1 164 ? 25.146 11.281 13.649 1.00 14.40 164 GLY A C 1
ATOM 1263 O O . GLY A 1 164 ? 25.316 10.137 13.233 1.00 13.51 164 GLY A O 1
ATOM 1264 N N . HIS A 1 165 ? 26.007 11.886 14.460 1.00 14.51 165 HIS A N 1
ATOM 1265 C CA . HIS A 1 165 ? 27.206 11.207 14.931 1.00 15.20 165 HIS A CA 1
ATOM 1266 C C . HIS A 1 165 ? 26.844 10.405 16.183 1.00 15.16 165 HIS A C 1
ATOM 1267 O O . HIS A 1 165 ? 26.274 10.936 17.134 1.00 15.72 165 HIS A O 1
ATOM 1274 N N . PRO A 1 166 ? 27.159 9.101 16.188 1.00 16.65 166 PRO A N 1
ATOM 1275 C CA . PRO A 1 166 ? 26.852 8.225 17.325 1.00 17.53 166 PRO A CA 1
ATOM 1276 C C . PRO A 1 166 ? 27.552 8.586 18.635 1.00 18.48 166 PRO A C 1
ATOM 1277 O O . PRO A 1 166 ? 28.734 8.933 18.641 1.00 19.53 166 PRO A O 1
ATOM 1281 N N . ALA A 1 167 ? 26.812 8.502 19.737 1.00 18.86 167 ALA A N 1
ATOM 1282 C CA . ALA A 1 167 ? 27.366 8.761 21.064 1.00 22.00 167 ALA A CA 1
ATOM 1283 C C . ALA A 1 167 ? 27.587 7.385 21.693 1.00 24.11 167 ALA A C 1
ATOM 1284 O O . ALA A 1 167 ? 28.385 7.222 22.616 1.00 25.75 167 ALA A O 1
ATOM 1286 N N . ASP A 1 168 ? 26.861 6.403 21.163 1.00 24.23 168 ASP A N 1
ATOM 1287 C CA . ASP A 1 168 ? 26.920 5.009 21.601 1.00 25.81 168 ASP A CA 1
ATOM 1288 C C . ASP A 1 168 ? 26.662 4.188 20.337 1.00 24.79 168 ASP A C 1
ATOM 1289 O O . ASP A 1 168 ? 25.580 4.278 19.760 1.00 26.15 168 ASP A O 1
ATOM 1294 N N . ARG A 1 169 ? 27.636 3.395 19.900 1.00 22.95 169 ARG A N 1
ATOM 1295 C CA . ARG A 1 169 ? 27.442 2.609 18.687 1.00 23.46 169 ARG A CA 1
ATOM 1296 C C . ARG A 1 169 ? 26.627 1.331 18.861 1.00 22.75 169 ARG A C 1
ATOM 1297 O O . ARG A 1 169 ? 26.442 0.572 17.910 1.00 21.32 169 ARG A O 1
ATOM 1305 N N . SER A 1 170 ? 26.138 1.100 20.077 1.00 21.95 170 SER A N 1
ATOM 1306 C CA . SER A 1 170 ? 25.291 -0.055 20.366 1.00 21.17 170 SER A CA 1
ATOM 1307 C C . SER A 1 170 ? 25.878 -1.400 19.931 1.00 21.36 170 SER A C 1
ATOM 1308 O O . SER A 1 170 ? 27.085 -1.625 20.022 1.00 22.42 170 SER A O 1
ATOM 1311 N N . ALA A 1 171 ? 25.011 -2.296 19.466 1.00 20.32 171 ALA A N 1
ATOM 1312 C CA . ALA A 1 171 ? 25.432 -3.617 19.018 1.00 19.47 171 ALA A CA 1
ATOM 1313 C C . ALA A 1 171 ? 24.421 -4.206 18.037 1.00 19.31 171 ALA A C 1
ATOM 1314 O O . ALA A 1 171 ? 23.265 -3.787 17.992 1.00 19.24 171 ALA A O 1
ATOM 1316 N N . LYS A 1 172 ? 24.868 -5.186 17.260 1.00 18.51 172 LYS A N 1
ATOM 1317 C CA . LYS A 1 172 ? 24.013 -5.839 16.280 1.00 18.95 172 LYS A CA 1
ATOM 1318 C C . LYS A 1 172 ? 22.951 -6.722 16.935 1.00 18.82 172 LYS A C 1
ATOM 1319 O O . LYS A 1 172 ? 23.214 -7.422 17.915 1.00 18.96 172 LYS A O 1
ATOM 1325 N N . LYS A 1 173 ? 21.746 -6.673 16.380 1.00 17.14 173 LYS A N 1
ATOM 1326 C CA . LYS A 1 173 ? 20.614 -7.440 16.882 1.00 16.50 173 LYS A CA 1
ATOM 1327 C C . LYS A 1 173 ? 20.413 -8.676 16.005 1.00 16.73 173 LYS A C 1
ATOM 1328 O O . LYS A 1 173 ? 20.349 -8.570 14.781 1.00 15.39 173 LYS A O 1
ATOM 1334 N N . PRO A 1 174 ? 20.305 -9.866 16.624 1.00 17.11 174 PRO A N 1
ATOM 1335 C CA . PRO A 1 174 ? 20.116 -11.123 15.892 1.00 16.17 174 PRO A CA 1
ATOM 1336 C C . PRO A 1 174 ? 18.955 -11.082 14.902 1.00 14.35 174 PRO A C 1
ATOM 1337 O O . PRO A 1 174 ? 17.914 -10.483 15.175 1.00 14.45 174 PRO A O 1
ATOM 1341 N N . ARG A 1 175 ? 19.142 -11.735 13.759 1.00 13.39 175 ARG A N 1
ATOM 1342 C CA . ARG A 1 175 ? 18.112 -11.797 12.727 1.00 10.36 175 ARG A CA 1
ATOM 1343 C C . ARG A 1 175 ? 17.646 -13.240 12.579 1.00 11.16 175 ARG A C 1
ATOM 1344 O O . ARG A 1 175 ? 18.319 -14.169 13.026 1.00 10.59 175 ARG A O 1
ATOM 1352 N N . LEU A 1 176 ? 16.486 -13.419 11.959 1.00 10.65 176 LEU A N 1
ATOM 1353 C CA . LEU A 1 176 ? 15.934 -14.750 11.722 1.00 10.26 176 LEU A CA 1
ATOM 1354 C C . LEU A 1 176 ? 16.952 -15.596 10.969 1.00 11.80 176 LEU A C 1
ATOM 1355 O O . LEU A 1 176 ? 17.779 -15.067 10.224 1.00 10.97 176 LEU A O 1
ATOM 1360 N N . PRO A 1 177 ? 16.920 -16.923 11.169 1.00 11.56 177 PRO A N 1
ATOM 1361 C CA . PRO A 1 177 ? 17.869 -17.784 10.457 1.00 13.47 177 PRO A CA 1
ATOM 1362 C C . PRO A 1 177 ? 17.686 -17.527 8.960 1.00 13.77 177 PRO A C 1
ATOM 1363 O O . PRO A 1 177 ? 16.561 -17.339 8.491 1.00 12.09 177 PRO A O 1
ATOM 1367 N N . GLN A 1 178 ? 18.784 -17.521 8.215 1.00 12.79 178 GLN A N 1
ATOM 1368 C CA . GLN A 1 178 ? 18.730 -17.262 6.782 1.00 15.10 178 GLN A CA 1
ATOM 1369 C C . GLN A 1 178 ? 17.702 -18.124 6.045 1.00 14.44 178 GLN A C 1
ATOM 1370 O O . GLN A 1 178 ? 16.994 -17.641 5.159 1.00 13.72 178 GLN A O 1
ATOM 1376 N N . GLU A 1 179 ? 17.613 -19.396 6.421 1.00 14.19 179 GLU A N 1
ATOM 1377 C CA . GLU A 1 179 ? 16.685 -20.327 5.781 1.00 14.75 179 GLU A CA 1
ATOM 1378 C C . GLU A 1 179 ? 15.221 -19.932 5.947 1.00 13.57 179 GLU A C 1
ATOM 1379 O O . GLU A 1 179 ? 14.371 -20.321 5.146 1.00 13.81 179 GLU A O 1
ATOM 1385 N N . ALA A 1 180 ? 14.929 -19.161 6.988 1.00 10.89 180 ALA A N 1
ATOM 1386 C CA . ALA A 1 180 ? 13.562 -18.732 7.262 1.00 11.68 180 ALA A CA 1
ATOM 1387 C C . ALA A 1 180 ? 13.143 -17.534 6.421 1.00 10.53 180 ALA A C 1
ATOM 1388 O O . ALA A 1 180 ? 11.949 -17.287 6.231 1.00 10.38 180 ALA A O 1
ATOM 1390 N N . VAL A 1 181 ? 14.130 -16.802 5.914 1.00 9.95 181 VAL A N 1
ATOM 1391 C CA . VAL A 1 181 ? 13.874 -15.595 5.132 1.00 9.87 181 VAL A CA 1
ATOM 1392 C C . VAL A 1 181 ? 14.172 -15.726 3.639 1.00 11.24 181 VAL A C 1
ATOM 1393 O O . VAL A 1 181 ? 13.496 -15.113 2.812 1.00 11.46 181 VAL A O 1
ATOM 1397 N N . ASN A 1 182 ? 15.191 -16.508 3.301 1.00 10.05 182 ASN A N 1
ATOM 1398 C CA . ASN A 1 182 ? 15.564 -16.732 1.905 1.00 11.72 182 ASN A CA 1
ATOM 1399 C C . ASN A 1 182 ? 15.188 -18.173 1.591 1.00 11.78 182 ASN A C 1
ATOM 1400 O O . ASN A 1 182 ? 15.801 -19.099 2.116 1.00 13.04 182 ASN A O 1
ATOM 1405 N N . HIS A 1 183 ? 14.175 -18.357 0.747 1.00 11.68 183 HIS A N 1
ATOM 1406 C CA . HIS A 1 183 ? 13.710 -19.696 0.387 1.00 12.40 183 HIS A CA 1
ATOM 1407 C C . HIS A 1 183 ? 14.173 -20.059 -1.017 1.00 13.62 183 HIS A C 1
ATOM 1408 O O . HIS A 1 183 ? 14.203 -19.206 -1.905 1.00 12.85 183 HIS A O 1
ATOM 1415 N N . GLN A 1 184 ? 14.527 -21.327 -1.215 1.00 12.05 184 GLN A N 1
ATOM 1416 C CA . GLN A 1 184 ? 15.003 -21.787 -2.517 1.00 13.36 184 GLN A CA 1
ATOM 1417 C C . GLN A 1 184 ? 13.891 -22.342 -3.401 1.00 13.46 184 GLN A C 1
ATOM 1418 O O . GLN A 1 184 ? 13.216 -23.304 -3.031 1.00 13.02 184 GLN A O 1
ATOM 1424 N N . GLU A 1 185 ? 13.711 -21.710 -4.560 1.00 13.86 185 GLU A N 1
ATOM 1425 C CA . GLU A 1 185 ? 12.721 -22.097 -5.573 1.00 14.55 185 GLU A CA 1
ATOM 1426 C C . GLU A 1 185 ? 11.251 -21.881 -5.213 1.00 14.68 185 GLU A C 1
ATOM 1427 O O . GLU A 1 185 ? 10.502 -21.298 -5.999 1.00 15.18 185 GLU A O 1
ATOM 1433 N N . THR A 1 186 ? 10.829 -22.364 -4.047 1.00 12.68 186 THR A N 1
ATOM 1434 C CA . THR A 1 186 ? 9.445 -22.185 -3.607 1.00 13.84 186 THR A CA 1
ATOM 1435 C C . THR A 1 186 ? 9.421 -21.773 -2.140 1.00 12.79 186 THR A C 1
ATOM 1436 O O . THR A 1 186 ? 10.405 -21.950 -1.421 1.00 13.07 186 THR A O 1
ATOM 1440 N N . TYR A 1 187 ? 8.294 -21.223 -1.703 1.00 11.84 187 TYR A N 1
ATOM 1441 C CA . TYR A 1 187 ? 8.151 -20.779 -0.320 1.00 11.44 187 TYR A CA 1
ATOM 1442 C C . TYR A 1 187 ? 8.277 -21.977 0.630 1.00 13.35 187 TYR A C 1
ATOM 1443 O O . TYR A 1 187 ? 7.712 -23.043 0.382 1.00 11.98 187 TYR A O 1
ATOM 1452 N N . LEU A 1 188 ? 9.012 -21.780 1.723 1.00 12.10 188 LEU A N 1
ATOM 1453 C CA . LEU A 1 188 ? 9.261 -22.818 2.719 1.00 11.45 188 LEU A CA 1
ATOM 1454 C C . LEU A 1 188 ? 8.013 -23.353 3.417 1.00 12.66 188 LEU A C 1
ATOM 1455 O O . LEU A 1 188 ? 7.154 -22.584 3.838 1.00 12.56 188 LEU A O 1
ATOM 1460 N N . ASN A 1 189 ? 7.933 -24.677 3.562 1.00 13.25 189 ASN A N 1
ATOM 1461 C CA . ASN A 1 189 ? 6.787 -25.304 4.222 1.00 14.23 189 ASN A CA 1
ATOM 1462 C C . ASN A 1 189 ? 6.576 -24.701 5.607 1.00 14.53 189 ASN A C 1
ATOM 1463 O O . ASN A 1 189 ? 7.534 -24.353 6.302 1.00 14.66 189 ASN A O 1
ATOM 1468 N N . GLN A 1 190 ? 5.313 -24.592 6.005 1.00 13.76 190 GLN A N 1
ATOM 1469 C CA . GLN A 1 190 ? 4.954 -23.985 7.283 1.00 14.45 190 GLN A CA 1
ATOM 1470 C C . GLN A 1 190 ? 5.591 -24.615 8.522 1.00 15.41 190 GLN A C 1
ATOM 1471 O O . GLN A 1 190 ? 6.012 -23.902 9.431 1.00 14.75 190 GLN A O 1
ATOM 1477 N N . ASP A 1 191 ? 5.665 -25.943 8.567 1.00 17.20 191 ASP A N 1
ATOM 1478 C CA . ASP A 1 191 ? 6.249 -26.623 9.722 1.00 18.02 191 ASP A CA 1
ATOM 1479 C C . ASP A 1 191 ? 7.709 -26.233 9.966 1.00 16.64 191 ASP A C 1
ATOM 1480 O O . ASP A 1 191 ? 8.088 -25.906 11.092 1.00 14.36 191 ASP A O 1
ATOM 1485 N N . GLU A 1 192 ? 8.526 -26.264 8.915 1.00 15.89 192 GLU A N 1
ATOM 1486 C CA . GLU A 1 192 ? 9.935 -25.903 9.043 1.00 16.48 192 GLU A CA 1
ATOM 1487 C C . GLU A 1 192 ? 10.077 -24.435 9.419 1.00 15.18 192 GLU A C 1
ATOM 1488 O O . GLU A 1 192 ? 10.921 -24.071 10.236 1.00 14.13 192 GLU A O 1
ATOM 1494 N N . LEU A 1 193 ? 9.250 -23.595 8.807 1.00 14.28 193 LEU A N 1
ATOM 1495 C CA . LEU A 1 193 ? 9.291 -22.163 9.071 1.00 13.65 193 LEU A CA 1
ATOM 1496 C C . LEU A 1 193 ? 9.005 -21.913 10.547 1.00 12.79 193 LEU A C 1
ATOM 1497 O O . LEU A 1 193 ? 9.676 -21.113 11.195 1.00 13.20 193 LEU A O 1
ATOM 1502 N N . THR A 1 194 ? 8.015 -22.617 11.082 1.00 11.75 194 THR A N 1
ATOM 1503 C CA . THR A 1 194 ? 7.664 -22.465 12.484 1.00 12.95 194 THR A CA 1
ATOM 1504 C C . THR A 1 194 ? 8.850 -22.851 13.370 1.00 13.28 194 THR A C 1
ATOM 1505 O O . THR A 1 194 ? 9.164 -22.157 14.339 1.00 13.38 194 THR A O 1
ATOM 1509 N N . SER A 1 195 ? 9.514 -23.952 13.028 1.00 14.33 195 SER A N 1
ATOM 1510 C CA . SER A 1 195 ? 10.669 -24.409 13.798 1.00 14.66 195 SER A CA 1
ATOM 1511 C C . SER A 1 195 ? 11.773 -23.355 13.838 1.00 13.72 195 SER A C 1
ATOM 1512 O O . SER A 1 195 ? 12.400 -23.151 14.877 1.00 12.79 195 SER A O 1
ATOM 1515 N N . HIS A 1 196 ? 12.015 -22.690 12.710 1.00 13.47 196 HIS A N 1
ATOM 1516 C CA . HIS A 1 196 ? 13.043 -21.651 12.658 1.00 13.60 196 HIS A CA 1
ATOM 1517 C C . HIS A 1 196 ? 12.682 -20.488 13.573 1.00 14.01 196 HIS A C 1
ATOM 1518 O O . HIS A 1 196 ? 13.552 -19.910 14.229 1.00 13.18 196 HIS A O 1
ATOM 1525 N N . ILE A 1 197 ? 11.399 -20.135 13.603 1.00 12.57 197 ILE A N 1
ATOM 1526 C CA . ILE A 1 197 ? 10.945 -19.038 14.448 1.00 12.51 197 ILE A CA 1
ATOM 1527 C C . ILE A 1 197 ? 11.126 -19.378 15.930 1.00 13.35 197 ILE A C 1
ATOM 1528 O O . ILE A 1 197 ? 11.554 -18.536 16.723 1.00 12.36 197 ILE A O 1
ATOM 1533 N N . GLN A 1 198 ? 10.812 -20.614 16.305 1.00 13.80 198 GLN A N 1
ATOM 1534 C CA . GLN A 1 198 ? 10.965 -21.029 17.696 1.00 14.34 198 GLN A CA 1
ATOM 1535 C C . GLN A 1 198 ? 12.437 -21.036 18.114 1.00 14.85 198 GLN A C 1
ATOM 1536 O O . GLN A 1 198 ? 12.768 -20.688 19.248 1.00 13.62 198 GLN A O 1
ATOM 1542 N N . ALA A 1 199 ? 13.321 -21.423 17.198 1.00 14.01 199 ALA A N 1
ATOM 1543 C CA . ALA A 1 199 ? 14.752 -21.434 17.499 1.00 13.18 199 ALA A CA 1
ATOM 1544 C C . ALA A 1 199 ? 15.217 -19.987 17.640 1.00 13.62 199 ALA A C 1
ATOM 1545 O O . ALA A 1 199 ? 16.008 -19.655 18.524 1.00 13.19 199 ALA A O 1
ATOM 1547 N N . TYR A 1 200 ? 14.713 -19.127 16.761 1.00 11.27 200 TYR A N 1
ATOM 1548 C CA . TYR A 1 200 ? 15.060 -17.710 16.785 1.00 12.37 200 TYR A CA 1
ATOM 1549 C C . TYR A 1 200 ? 14.629 -17.097 18.114 1.00 12.28 200 TYR A C 1
ATOM 1550 O O . TYR A 1 200 ? 15.352 -16.283 18.694 1.00 12.12 200 TYR A O 1
ATOM 1559 N N . ASP A 1 201 ? 13.455 -17.495 18.601 1.00 11.73 201 ASP A N 1
ATOM 1560 C CA . ASP A 1 201 ? 12.948 -16.971 19.872 1.00 13.57 201 ASP A CA 1
ATOM 1561 C C . ASP A 1 201 ? 13.921 -17.225 21.022 1.00 15.13 201 ASP A C 1
ATOM 1562 O O . ASP A 1 201 ? 14.184 -16.331 21.830 1.00 14.65 201 ASP A O 1
ATOM 1567 N N . GLU A 1 202 ? 14.455 -18.439 21.097 1.00 15.96 202 GLU A N 1
ATOM 1568 C CA . GLU A 1 202 ? 15.394 -18.769 22.165 1.00 19.79 202 GLU A CA 1
ATOM 1569 C C . GLU A 1 202 ? 16.630 -17.896 22.038 1.00 19.20 202 GLU A C 1
ATOM 1570 O O . GLU A 1 202 ? 17.152 -17.388 23.030 1.00 18.77 202 GLU A O 1
ATOM 1576 N N . GLN A 1 203 ? 17.092 -17.719 20.806 1.00 18.52 203 GLN A N 1
ATOM 1577 C CA . GLN A 1 203 ? 18.262 -16.893 20.542 1.00 18.32 203 GLN A CA 1
ATOM 1578 C C . GLN A 1 203 ? 18.015 -15.454 20.978 1.00 18.55 203 GLN A C 1
ATOM 1579 O O . GLN A 1 203 ? 18.875 -14.826 21.600 1.00 19.41 203 GLN A O 1
ATOM 1590 N N . MET A 1 204 ? 16.837 -14.936 20.644 1.00 17.86 204 MET A N 1
ATOM 1591 C CA . MET A 1 204 ? 16.479 -13.561 20.977 1.00 19.07 204 MET A CA 1
ATOM 1592 C C . MET A 1 204 ? 16.339 -13.304 22.476 1.00 20.69 204 MET A C 1
ATOM 1593 O O . MET A 1 204 ? 16.795 -12.273 22.975 1.00 21.19 204 MET A O 1
ATOM 1598 N N . SER A 1 205 ? 15.707 -14.226 23.195 1.00 22.41 205 SER A N 1
ATOM 1599 C CA . SER A 1 205 ? 15.534 -14.049 24.633 1.00 25.13 205 SER A CA 1
ATOM 1600 C C . SER A 1 205 ? 16.902 -14.001 25.303 1.00 26.41 205 SER A C 1
ATOM 1601 O O . SER A 1 205 ? 17.153 -13.153 26.161 1.00 25.59 205 SER A O 1
ATOM 1606 N N . GLU A 1 206 ? 17.789 -14.906 24.898 1.00 28.76 206 GLU A N 1
ATOM 1607 C CA . GLU A 1 206 ? 19.139 -14.953 25.452 1.00 31.29 206 GLU A CA 1
ATOM 1608 C C . GLU A 1 206 ? 19.866 -13.645 25.162 1.00 31.44 206 GLU A C 1
ATOM 1609 O O . GLU A 1 206 ? 20.528 -13.082 26.036 1.00 31.32 206 GLU A O 1
ATOM 1615 N N . TYR A 1 207 ? 19.735 -13.165 23.930 1.00 31.36 207 TYR A N 1
ATOM 1616 C CA . TYR A 1 207 ? 20.370 -11.921 23.514 1.00 31.98 207 TYR A CA 1
ATOM 1617 C C . TYR A 1 207 ? 19.894 -10.742 24.359 1.00 33.11 207 TYR A C 1
ATOM 1618 O O . TYR A 1 207 ? 20.700 -9.944 24.838 1.00 32.32 207 TYR A O 1
ATOM 1627 N N . MET A 1 208 ? 18.581 -10.629 24.529 1.00 34.73 208 MET A N 1
ATOM 1628 C CA . MET A 1 208 ? 18.002 -9.544 25.311 1.00 37.38 208 MET A CA 1
ATOM 1629 C C . MET A 1 208 ? 18.443 -9.607 26.766 1.00 39.01 208 MET A C 1
ATOM 1630 O O . MET A 1 208 ? 18.736 -8.582 27.381 1.00 38.22 208 MET A O 1
ATOM 1635 N N . ASN A 1 209 ? 18.487 -10.818 27.310 1.00 41.20 209 ASN A N 1
ATOM 1636 C CA . ASN A 1 209 ? 18.882 -11.020 28.697 1.00 44.22 209 ASN A CA 1
ATOM 1637 C C . ASN A 1 209 ? 20.261 -10.425 28.969 1.00 46.00 209 ASN A C 1
ATOM 1638 O O . ASN A 1 209 ? 20.408 -9.530 29.802 1.00 45.95 209 ASN A O 1
ATOM 1643 N N . LYS A 1 210 ? 21.268 -10.923 28.258 1.00 48.03 210 LYS A N 1
ATOM 1644 C CA . LYS A 1 210 ? 22.634 -10.444 28.428 1.00 50.15 210 LYS A CA 1
ATOM 1645 C C . LYS A 1 210 ? 22.800 -8.993 27.992 1.00 51.30 210 LYS A C 1
ATOM 1646 O O . LYS A 1 210 ? 23.692 -8.293 28.468 1.00 51.61 210 LYS A O 1
ATOM 1652 N N . ARG A 1 211 ? 21.937 -8.546 27.087 1.00 52.81 211 ARG A N 1
ATOM 1653 C CA . ARG A 1 211 ? 21.993 -7.178 26.584 1.00 54.06 211 ARG A CA 1
ATOM 1654 C C . ARG A 1 211 ? 21.438 -6.183 27.600 1.00 54.49 211 ARG A C 1
ATOM 1655 O O . ARG A 1 211 ? 21.970 -5.083 27.759 1.00 54.57 211 ARG A O 1
ATOM 1663 N N . THR A 1 212 ? 20.368 -6.575 28.286 1.00 54.42 212 THR A N 1
ATOM 1664 C CA . THR A 1 212 ? 19.735 -5.713 29.278 1.00 55.00 212 THR A CA 1
ATOM 1665 C C . THR A 1 212 ? 20.087 -6.131 30.701 1.00 55.59 212 THR A C 1
ATOM 1666 O O . THR A 1 212 ? 19.556 -5.580 31.667 1.00 55.82 212 THR A O 1
ATOM 1670 N N . ASN A 1 213 ? 20.978 -7.109 30.824 1.00 55.89 213 ASN A N 1
ATOM 1671 C CA . ASN A 1 213 ? 21.407 -7.603 32.127 1.00 56.44 213 ASN A CA 1
ATOM 1672 C C . ASN A 1 213 ? 20.247 -8.234 32.900 1.00 55.99 213 ASN A C 1
ATOM 1673 O O . ASN A 1 213 ? 20.318 -8.400 34.119 1.00 56.21 213 ASN A O 1
ATOM 1678 N N . GLY A 1 214 ? 19.180 -8.583 32.189 1.00 54.60 214 GLY A N 1
ATOM 1679 C CA . GLY A 1 214 ? 18.037 -9.202 32.838 1.00 53.02 214 GLY A CA 1
ATOM 1680 C C . GLY A 1 214 ? 16.790 -8.340 32.883 1.00 51.97 214 GLY A C 1
ATOM 1681 O O . GLY A 1 214 ? 15.702 -8.839 33.169 1.00 52.24 214 GLY A O 1
ATOM 1682 N N . LYS A 1 215 ? 16.939 -7.049 32.604 1.00 50.88 215 LYS A N 1
ATOM 1683 C CA . LYS A 1 215 ? 15.804 -6.130 32.619 1.00 49.98 215 LYS A CA 1
ATOM 1684 C C . LYS A 1 215 ? 14.723 -6.550 31.626 1.00 48.25 215 LYS A C 1
ATOM 1685 O O . LYS A 1 215 ? 13.532 -6.385 31.889 1.00 48.08 215 LYS A O 1
ATOM 1691 N N . GLU A 1 216 ? 15.144 -7.088 30.485 1.00 46.48 216 GLU A N 1
ATO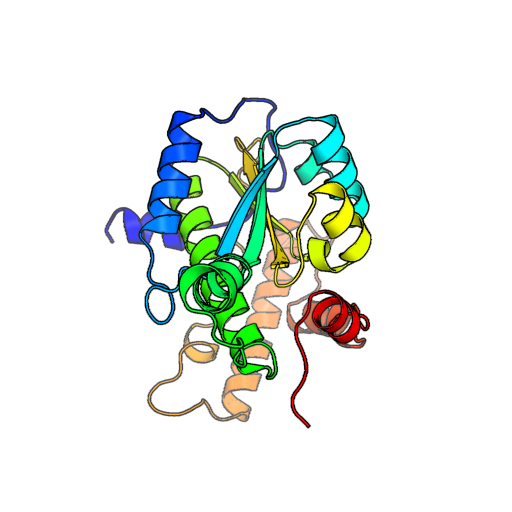M 1692 C CA . GLU A 1 216 ? 14.214 -7.540 29.454 1.00 43.77 216 GLU A CA 1
ATOM 1693 C C . GLU A 1 216 ? 14.636 -8.887 28.879 1.00 40.63 216 GLU A C 1
ATOM 1694 O O . GLU A 1 216 ? 15.801 -9.091 28.537 1.00 38.93 216 GLU A O 1
ATOM 1700 N N . THR A 1 217 ? 13.676 -9.801 28.773 1.00 36.44 217 THR A N 1
ATOM 1701 C CA . THR A 1 217 ? 13.939 -11.140 28.260 1.00 33.03 217 THR A CA 1
ATOM 1702 C C . THR A 1 217 ? 12.924 -11.577 27.206 1.00 29.33 217 THR A C 1
ATOM 1703 O O . THR A 1 217 ? 12.895 -12.741 26.809 1.00 27.59 217 THR A O 1
ATOM 1707 N N . ARG A 1 218 ? 12.090 -10.644 26.764 1.00 27.22 218 ARG A N 1
ATOM 1708 C CA . ARG A 1 218 ? 11.074 -10.936 25.757 1.00 23.91 218 ARG A CA 1
ATOM 1709 C C . ARG A 1 218 ? 11.724 -11.478 24.480 1.00 21.15 218 ARG A C 1
ATOM 1710 O O . ARG A 1 218 ? 12.783 -10.998 24.070 1.00 20.91 218 ARG A O 1
ATOM 1718 N N . ASN A 1 219 ? 11.110 -12.481 23.857 1.00 15.51 219 ASN A N 1
ATOM 1719 C CA . ASN A 1 219 ? 11.677 -13.016 22.622 1.00 14.08 219 ASN A CA 1
ATOM 1720 C C . ASN A 1 219 ? 11.075 -12.295 21.417 1.00 12.65 219 ASN A C 1
ATOM 1721 O O . ASN A 1 219 ? 10.408 -11.270 21.572 1.00 12.40 219 ASN A O 1
ATOM 1726 N N . TRP A 1 220 ? 11.311 -12.822 20.220 1.00 10.96 220 TRP A N 1
ATOM 1727 C CA . TRP A 1 220 ? 10.811 -12.189 19.004 1.00 10.63 220 TRP A CA 1
ATOM 1728 C C . TRP A 1 220 ? 9.299 -12.307 18.811 1.00 10.18 220 TRP A C 1
ATOM 1729 O O . TRP A 1 220 ? 8.609 -11.299 18.681 1.00 10.22 220 TRP A O 1
ATOM 1740 N N . SER A 1 221 ? 8.776 -13.531 18.787 1.00 11.18 221 SER A N 1
ATOM 1741 C CA . SER A 1 221 ? 7.340 -13.704 18.588 1.00 11.57 221 SER A CA 1
ATOM 1742 C C . SER A 1 221 ? 6.519 -12.942 19.634 1.00 11.62 221 SER A C 1
ATOM 1743 O O . SER A 1 221 ? 5.446 -12.419 19.323 1.00 12.02 221 SER A O 1
ATOM 1746 N N . GLN A 1 222 ? 7.015 -12.878 20.869 1.00 12.25 222 GLN A N 1
ATOM 1747 C CA . GLN A 1 222 ? 6.303 -12.153 21.919 1.00 13.04 222 GLN A CA 1
ATOM 1748 C C . GLN A 1 222 ? 6.269 -10.667 21.574 1.00 14.33 222 GLN A C 1
ATOM 1749 O O . GLN A 1 222 ? 5.259 -10.000 21.786 1.00 14.46 222 GLN A O 1
ATOM 1755 N N . SER A 1 223 ? 7.371 -10.151 21.038 1.00 12.72 223 SER A N 1
ATOM 1756 C CA . SER A 1 223 ? 7.427 -8.741 20.666 1.00 14.04 223 SER A CA 1
ATOM 1757 C C . SER A 1 223 ? 6.475 -8.462 19.510 1.00 13.37 223 SER A C 1
ATOM 1758 O O . SER A 1 223 ? 5.667 -7.533 19.567 1.00 14.89 223 SER A O 1
ATOM 1761 N N . ILE A 1 224 ? 6.570 -9.274 18.463 1.00 13.63 224 ILE A N 1
ATOM 1762 C CA . ILE A 1 224 ? 5.721 -9.110 17.287 1.00 14.01 224 ILE A CA 1
ATOM 1763 C C . ILE A 1 224 ? 4.245 -9.196 17.655 1.00 14.56 224 ILE A C 1
ATOM 1764 O O . ILE A 1 224 ? 3.423 -8.425 17.152 1.00 14.18 224 ILE A O 1
ATOM 1769 N N . ALA A 1 225 ? 3.914 -10.134 18.537 1.00 12.89 225 ALA A N 1
ATOM 1770 C CA . ALA A 1 225 ? 2.534 -10.315 18.967 1.00 15.33 225 ALA A CA 1
ATOM 1771 C C . ALA A 1 225 ? 2.047 -9.127 19.795 1.00 15.17 225 ALA A C 1
ATOM 1772 O O . ALA A 1 225 ? 0.865 -8.792 19.759 1.00 17.55 225 ALA A O 1
ATOM 1774 N N . SER A 1 226 ? 2.952 -8.483 20.530 1.00 15.06 226 SER A N 1
ATOM 1775 C CA . SER A 1 226 ? 2.559 -7.337 21.350 1.00 15.51 226 SER A CA 1
ATOM 1776 C C . SER A 1 226 ? 2.215 -6.115 20.500 1.00 16.19 226 SER A C 1
ATOM 1777 O O . SER A 1 226 ? 1.574 -5.181 20.977 1.00 15.08 226 SER A O 1
ATOM 1780 N N . TYR A 1 227 ? 2.641 -6.121 19.240 1.00 12.31 227 TYR A N 1
ATOM 1781 C CA . TYR A 1 227 ? 2.358 -5.002 18.348 1.00 13.64 227 TYR A CA 1
ATOM 1782 C C . TYR A 1 227 ? 1.211 -5.253 17.380 1.00 13.68 227 TYR A C 1
ATOM 1783 O O . TYR A 1 227 ? 0.324 -4.416 17.223 1.00 13.25 227 TYR A O 1
ATOM 1792 N N . TYR A 1 228 ? 1.230 -6.414 16.736 1.00 12.23 228 TYR A N 1
ATOM 1793 C CA . TYR A 1 228 ? 0.239 -6.728 15.718 1.00 10.98 228 TYR A CA 1
ATOM 1794 C C . TYR A 1 228 ? -1.117 -7.279 16.144 1.00 12.43 228 TYR A C 1
ATOM 1795 O O . TYR A 1 228 ? -1.936 -7.612 15.290 1.00 13.58 228 TYR A O 1
ATOM 1804 N N . GLU A 1 229 ? -1.367 -7.359 17.447 1.00 12.98 229 GLU A N 1
ATOM 1805 C CA . GLU A 1 229 ? -2.650 -7.857 17.936 1.00 15.73 229 GLU A CA 1
ATOM 1806 C C . GLU A 1 229 ? -3.750 -6.814 17.720 1.00 15.80 229 GLU A C 1
ATOM 1807 O O . GLU A 1 229 ? -4.931 -7.092 17.919 1.00 15.17 229 GLU A O 1
ATOM 1813 N N . ARG A 1 230 ? -3.347 -5.616 17.303 1.00 16.80 230 ARG A N 1
ATOM 1814 C CA . ARG A 1 230 ? -4.281 -4.521 17.027 1.00 18.61 230 ARG A CA 1
ATOM 1815 C C . ARG A 1 230 ? -3.807 -3.741 15.805 1.00 17.41 230 ARG A C 1
ATOM 1816 O O . ARG A 1 230 ? -2.611 -3.696 15.521 1.00 16.38 230 ARG A O 1
ATOM 1824 N N . LEU A 1 231 ? -4.745 -3.137 15.078 1.00 15.96 231 LEU A N 1
ATOM 1825 C CA . LEU A 1 231 ? -4.391 -2.317 13.920 1.00 16.07 231 LEU A CA 1
ATOM 1826 C C . LEU A 1 231 ? -4.039 -0.974 14.556 1.00 16.15 231 LEU A C 1
ATOM 1827 O O . LEU A 1 231 ? -4.906 -0.114 14.727 1.00 16.75 231 LEU A O 1
ATOM 1832 N N . TYR A 1 232 ? -2.769 -0.807 14.916 1.00 15.83 232 TYR A N 1
ATOM 1833 C CA . TYR A 1 232 ? -2.321 0.404 15.591 1.00 15.35 232 TYR A CA 1
ATOM 1834 C C . TYR A 1 232 ? -2.524 1.721 14.842 1.00 16.04 232 TYR A C 1
ATOM 1835 O O . TYR A 1 232 ? -2.688 2.763 15.474 1.00 15.87 232 TYR A O 1
ATOM 1844 N N . TYR A 1 233 ? -2.521 1.680 13.512 1.00 15.17 233 TYR A N 1
ATOM 1845 C CA . TYR A 1 233 ? -2.763 2.879 12.699 1.00 14.82 233 TYR A CA 1
ATOM 1846 C C . TYR A 1 233 ? -3.938 2.575 11.766 1.00 13.60 233 TYR A C 1
ATOM 1847 O O . TYR A 1 233 ? -3.743 2.218 10.605 1.00 14.61 233 TYR A O 1
ATOM 1856 N N . PRO A 1 234 ? -5.177 2.714 12.266 1.00 13.32 234 PRO A N 1
ATOM 1857 C CA . PRO A 1 234 ? -6.381 2.446 11.473 1.00 14.39 234 PRO A CA 1
ATOM 1858 C C . PRO A 1 234 ? -6.800 3.585 10.546 1.00 13.29 234 PRO A C 1
ATOM 1859 O O . PRO A 1 234 ? -7.807 3.486 9.842 1.00 15.49 234 PRO A O 1
A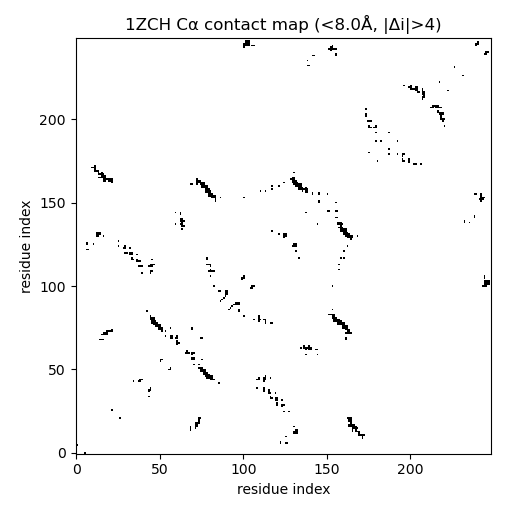TOM 1863 N N . HIS A 1 235 ? -6.010 4.652 10.538 1.00 13.65 235 HIS A N 1
ATOM 1864 C CA . HIS A 1 235 ? -6.291 5.837 9.732 1.00 13.89 235 HIS A CA 1
ATOM 1865 C C . HIS A 1 235 ? -5.492 5.926 8.430 1.00 13.78 235 HIS A C 1
ATOM 1866 O O . HIS A 1 235 ? -5.511 6.964 7.767 1.00 12.70 235 HIS A O 1
ATOM 1873 N N . ILE A 1 236 ? -4.791 4.861 8.058 1.00 12.20 236 ILE A N 1
ATOM 1874 C CA . ILE A 1 236 ? -3.983 4.909 6.843 1.00 12.57 236 ILE A CA 1
ATOM 1875 C C . ILE A 1 236 ? -4.774 5.135 5.559 1.00 13.68 236 ILE A C 1
ATOM 1876 O O . ILE A 1 236 ? -4.408 5.989 4.749 1.00 14.21 236 ILE A O 1
ATOM 1881 N N . ARG A 1 237 ? -5.848 4.377 5.358 1.00 13.22 237 ARG A N 1
ATOM 1882 C CA . ARG A 1 237 ? -6.641 4.552 4.149 1.00 15.60 237 ARG A CA 1
ATOM 1883 C C . ARG A 1 237 ? -7.134 5.994 4.062 1.00 16.12 237 ARG A C 1
ATOM 1884 O O . ARG A 1 237 ? -7.121 6.604 2.991 1.00 15.91 237 ARG A O 1
ATOM 1892 N N . GLU A 1 238 ? -7.572 6.531 5.195 1.00 16.56 238 GLU A N 1
ATOM 1893 C CA . GLU A 1 238 ? -8.060 7.904 5.250 1.00 20.08 238 GLU A CA 1
ATOM 1894 C C . GLU A 1 238 ? -6.974 8.890 4.814 1.00 18.84 238 GLU A C 1
ATOM 1895 O O . GLU A 1 238 ? -7.239 9.795 4.024 1.00 18.98 238 GLU A O 1
ATOM 1901 N N . MET A 1 239 ? -5.760 8.713 5.334 1.00 18.38 239 MET A N 1
ATOM 1902 C CA . MET A 1 239 ? -4.630 9.579 4.981 1.00 18.10 239 MET A CA 1
ATOM 1903 C C . MET A 1 239 ? -4.406 9.543 3.478 1.00 16.21 239 MET A C 1
ATOM 1904 O O . MET A 1 239 ? -4.306 10.581 2.821 1.00 16.43 239 MET A O 1
ATOM 1909 N N . LEU A 1 240 ? -4.314 8.329 2.946 1.00 15.63 240 LEU A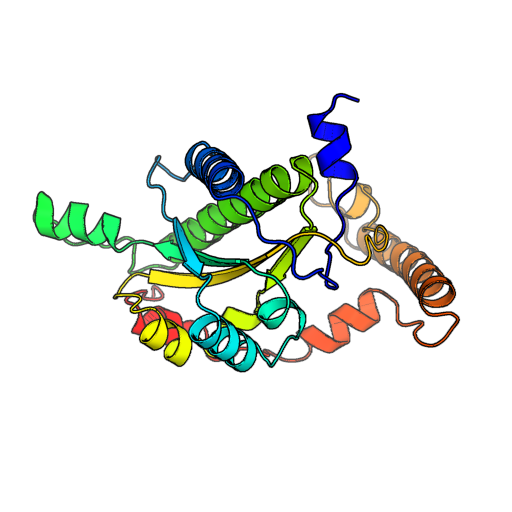 N 1
ATOM 1910 C CA . LEU A 1 240 ? -4.086 8.128 1.522 1.00 15.88 240 LEU A CA 1
ATOM 1911 C C . LEU A 1 240 ? -5.145 8.808 0.661 1.00 17.46 240 LEU A C 1
ATOM 1912 O O . LEU A 1 240 ? -4.815 9.496 -0.306 1.00 16.85 240 LEU A O 1
ATOM 1917 N N . GLU A 1 241 ? -6.415 8.627 1.012 1.00 17.25 241 GLU A N 1
ATOM 1918 C CA . GLU A 1 241 ? -7.495 9.235 0.245 1.00 18.38 241 GLU A CA 1
ATOM 1919 C C . GLU A 1 241 ? -7.430 10.756 0.308 1.00 18.43 241 GLU A C 1
ATOM 1920 O O . GLU A 1 241 ? -7.654 11.439 -0.694 1.00 17.62 241 GLU A O 1
ATOM 1926 N N . LYS A 1 242 ? -7.118 11.281 1.488 1.00 17.91 242 LYS A N 1
ATOM 1927 C CA . LYS A 1 242 ? -7.023 12.720 1.683 1.00 18.30 242 LYS A CA 1
ATOM 1928 C C . LYS A 1 242 ? -5.895 13.293 0.833 1.00 18.42 242 LYS A C 1
ATOM 1929 O O . LYS A 1 242 ? -5.925 14.465 0.454 1.00 17.21 242 LYS A O 1
ATOM 1940 N N . GLN A 1 243 ? -4.904 12.459 0.531 1.00 16.13 243 GLN A N 1
ATOM 1941 C CA . GLN A 1 243 ? -3.774 12.886 -0.282 1.00 16.67 243 GLN A CA 1
ATOM 1942 C C . GLN A 1 243 ? -3.943 12.564 -1.765 1.00 16.99 243 GLN A C 1
ATOM 1943 O O . GLN A 1 243 ? -2.978 12.595 -2.528 1.00 16.32 243 GLN A O 1
ATOM 1949 N N . GLY A 1 244 ? -5.168 12.245 -2.170 1.00 18.54 244 GLY A N 1
ATOM 1950 C CA . GLY A 1 244 ? -5.429 11.968 -3.573 1.00 19.52 244 GLY A CA 1
ATOM 1951 C C . GLY A 1 244 ? -5.288 10.541 -4.058 1.00 22.08 244 GLY A C 1
ATOM 1952 O O . GLY A 1 244 ? -5.429 10.282 -5.251 1.00 23.67 244 GLY A O 1
ATOM 1953 N N . PHE A 1 245 ? -5.004 9.612 -3.154 1.00 21.55 245 PHE A N 1
ATOM 1954 C CA . PHE A 1 245 ? -4.865 8.213 -3.533 1.00 23.83 245 PHE A CA 1
ATOM 1955 C C . PHE A 1 245 ? -6.182 7.498 -3.265 1.00 26.57 245 PHE A C 1
ATOM 1956 O O . PHE A 1 245 ? -6.717 7.560 -2.156 1.00 30.75 245 PHE A O 1
ATOM 1964 N N . LYS A 1 246 ? -6.711 6.828 -4.281 1.00 25.01 246 LYS A N 1
ATOM 1965 C CA . LYS A 1 246 ? -7.968 6.117 -4.127 1.00 24.96 246 LYS A CA 1
ATOM 1966 C C . LYS A 1 246 ? -7.773 4.612 -4.175 1.00 23.83 246 LYS A C 1
ATOM 1967 O O . LYS A 1 246 ? -6.885 4.109 -4.859 1.00 22.22 246 LYS A O 1
ATOM 1973 N N . VAL A 1 247 ? -8.603 3.898 -3.424 1.00 22.34 247 VAL A N 1
ATOM 1974 C CA . VAL A 1 247 ? -8.551 2.446 -3.406 1.00 22.73 247 VAL A CA 1
ATOM 1975 C C . VAL A 1 247 ? -9.543 1.989 -4.468 1.00 23.81 247 VAL A C 1
ATOM 1976 O O . VAL A 1 247 ? -10.715 2.368 -4.426 1.00 23.85 247 VAL A O 1
ATOM 1980 N N . GLU A 1 248 ? -9.082 1.191 -5.426 1.00 23.37 248 GLU A N 1
ATOM 1981 C CA . GLU A 1 248 ? -9.973 0.726 -6.480 1.00 25.77 248 GLU A CA 1
ATOM 1982 C C . GLU A 1 248 ? -11.108 -0.101 -5.887 1.00 28.70 248 GLU A C 1
ATOM 1983 O O . GLU A 1 248 ? -10.954 -0.726 -4.839 1.00 28.53 248 GLU A O 1
ATOM 1989 N N . LYS A 1 249 ? -12.252 -0.094 -6.560 1.00 33.29 249 LYS A N 1
ATOM 1990 C CA . LYS A 1 249 ? -13.412 -0.840 -6.093 1.00 38.10 249 LYS A CA 1
ATOM 1991 C C . LYS A 1 249 ? -13.379 -2.260 -6.640 1.00 39.73 249 LYS A C 1
ATOM 1992 O O . LYS A 1 249 ? -12.542 -2.526 -7.529 1.00 40.67 249 LYS A O 1
#

Radius of gyration: 19.83 Å; Cα contacts (8 Å, |Δi|>4): 386; chains: 1; bounding box: 48×50×54 Å

Sequence (249 aa):
MNEVIKSLTDHRSIRSYTDEPVAQEQLDQIIEAVQSAPSSINGQQVTVITVQDKERKKKISELAGGQPWIDQAPVFLLFCADFNRAKIALEDLHDFKMEITNGLESVLVGAVDAGIALGTATAAAESLGLGTVPIGAVRGNPQELIELLELPKYVFPLSGLVIGHPADRSAKKPRLPQEAVNHQETYLNQDELTSHIQAYDEQMSEYMNKRTNGKETRNWSQSIASYYERLYYPHIREMLEKQGFKVEK